Protein AF-0000000083104008 (afdb_homodimer)

pLDDT: mean 95.37, std 4.88, range [70.0, 98.69]

Radius of gyration: 17.08 Å; Cα contacts (8 Å, |Δi|>4): 547; chains: 2; bounding box: 40×45×33 Å

Organism: NCBI:txid1720316

InterPro domains:
  IPR004360 Glyoxalase/fosfomycin resistance/dioxygenase domain [PF00903] (9-112)
  IPR029068 Glyoxalase/Bleomycin resistance protein/Dihydroxybiphenyl dioxygenase [G3DSA:3.10.180.10] (7-115)
  IPR029068 Glyoxalase/Bleomycin resistance protein/Dihydroxybiphenyl dioxygenase [SSF54593] (7-112)

Sequence (232 aa):
MYNEFILFLGTDNLKETDDFYRNVLELELYKDQKTCMIYKINQGSSIGFCTHINKTIDKKSSILTLIVNDVDKMYESIKNKGINIEDKPKKNEKFNIYHFFLKDNNGYTIEVQKFLMYNEFILFLGTDNLKETDDFYRNVLELELYKDQKTCMIYKINQGSSIGFCTHINKTIDKKSSILTLIVNDVDKMYESIKNKGINIEDKPKKNEKFNIYHFFLKDNNGYTIEVQKFL

Foldseek 3Di:
DDQAEEAEAEDQDVVLQCCCCCPLVNWDFDDDPPQKTWTDLDRHYIYMYGHPDDHDDDDCPPEAEDEDPDQQVSVVSNVVVPFDFDDDWDADPVQQKTWGWGAGPSGHIYIYIYHD/DDQAEEAEAEDQDVVLQCCCCCPLVNWDFDDDPPQKTWTDLDRHYIYMYGHPDDHDDDQCPPEAEDEDPDQQVSVVSNVVVPFDFDDDWDADPVQQKTWGWGAGPSGHIYIYIYHD

Structure (mmCIF, N/CA/C/O backbone):
data_AF-0000000083104008-model_v1
#
loop_
_entity.id
_entity.type
_entity.pdbx_description
1 polymer 'VOC family protein'
#
loop_
_atom_site.group_PDB
_atom_site.id
_atom_site.type_symbol
_atom_site.label_atom_id
_atom_site.label_alt_id
_atom_site.label_comp_id
_atom_site.label_asym_id
_atom_site.label_entity_id
_atom_site.label_seq_id
_atom_site.pdbx_PDB_ins_code
_atom_site.Cartn_x
_atom_site.Cartn_y
_atom_site.Cartn_z
_atom_site.occupancy
_atom_site.B_iso_or_equiv
_atom_site.auth_seq_id
_atom_site.auth_comp_id
_atom_site.auth_asym_id
_atom_site.auth_atom_id
_atom_site.pdbx_PDB_model_num
ATOM 1 N N . MET A 1 1 ? 4.137 -4.488 -16.703 1 78.75 1 MET A N 1
ATOM 2 C CA . MET A 1 1 ? 3.699 -3.473 -15.75 1 78.75 1 MET A CA 1
ATOM 3 C C . MET A 1 1 ? 2.377 -3.869 -15.102 1 78.75 1 MET A C 1
ATOM 5 O O . MET A 1 1 ? 1.562 -4.559 -15.719 1 78.75 1 MET A O 1
ATOM 9 N N . TYR A 1 2 ? 2.174 -3.734 -13.742 1 95.19 2 TYR A N 1
ATOM 10 C CA . TYR A 1 2 ? 0.977 -4.117 -13 1 95.19 2 TYR A CA 1
ATOM 11 C C . TYR A 1 2 ? -0.138 -3.098 -13.203 1 95.19 2 TYR A C 1
ATOM 13 O O . TYR A 1 2 ? 0.104 -1.889 -13.172 1 95.19 2 TYR A O 1
ATOM 21 N N . ASN A 1 3 ? -1.324 -3.574 -13.461 1 96 3 ASN A N 1
ATOM 22 C CA . ASN A 1 3 ? -2.475 -2.736 -13.781 1 96 3 ASN A CA 1
ATOM 23 C C . ASN A 1 3 ? -2.898 -1.882 -12.594 1 96 3 ASN A C 1
ATOM 25 O O . ASN A 1 3 ? -3.238 -0.709 -12.758 1 96 3 ASN A O 1
ATOM 29 N N . GLU A 1 4 ? -2.91 -2.471 -11.5 1 97.19 4 GLU A N 1
ATOM 30 C CA . GLU A 1 4 ? -3.322 -1.8 -10.273 1 97.19 4 GLU A CA 1
ATOM 31 C C . GLU A 1 4 ?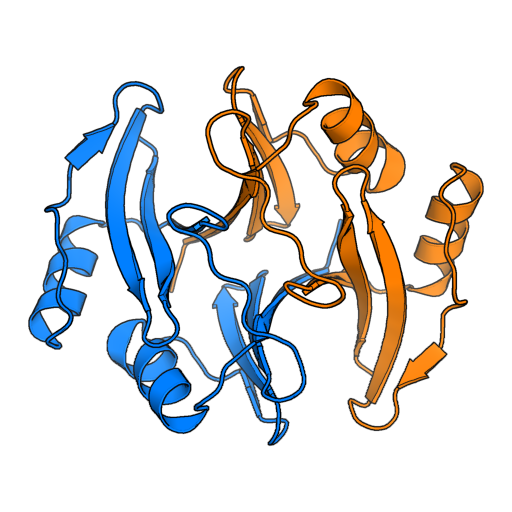 -2.615 -2.391 -9.055 1 97.19 4 GLU A C 1
ATOM 33 O O . GLU A 1 4 ? -2.225 -3.559 -9.062 1 97.19 4 GLU A O 1
ATOM 38 N N . PHE A 1 5 ? -2.395 -1.579 -8.102 1 98.5 5 PHE A N 1
ATOM 39 C CA . PHE A 1 5 ? -1.921 -1.988 -6.785 1 98.5 5 PHE A CA 1
ATOM 40 C C . PHE A 1 5 ? -3 -1.77 -5.73 1 98.5 5 PHE A C 1
ATOM 42 O O . PHE A 1 5 ? -3.535 -0.667 -5.602 1 98.5 5 PHE A O 1
ATOM 49 N N . ILE A 1 6 ? -3.352 -2.797 -5.039 1 98.38 6 ILE A N 1
ATOM 50 C CA . ILE A 1 6 ? -4.309 -2.674 -3.943 1 98.38 6 ILE A CA 1
ATOM 51 C C . ILE A 1 6 ? -3.666 -3.148 -2.643 1 98.38 6 ILE A C 1
ATOM 53 O O . ILE A 1 6 ? -3.178 -4.277 -2.559 1 98.38 6 ILE A O 1
ATOM 57 N N . LEU A 1 7 ? -3.645 -2.381 -1.69 1 98.31 7 LEU A N 1
ATOM 58 C CA . LEU A 1 7 ? -3.227 -2.779 -0.35 1 98.31 7 LEU A CA 1
ATOM 59 C C . LEU A 1 7 ? -4.43 -3.17 0.5 1 98.31 7 LEU A C 1
ATOM 61 O O . LEU A 1 7 ? -5.328 -2.354 0.725 1 98.31 7 LEU A O 1
ATOM 65 N N . PHE A 1 8 ? -4.418 -4.371 0.946 1 97.38 8 PHE A N 1
ATOM 66 C CA . PHE A 1 8 ? -5.484 -4.797 1.846 1 97.38 8 PHE A CA 1
ATOM 67 C C . PHE A 1 8 ? -5 -4.816 3.289 1 97.38 8 PHE A C 1
ATOM 69 O O . PHE A 1 8 ? -3.939 -5.371 3.588 1 97.38 8 PHE A O 1
ATOM 76 N N . LEU A 1 9 ? -5.789 -4.266 4.125 1 97.12 9 LEU A N 1
ATOM 77 C CA . LEU A 1 9 ? -5.508 -4.172 5.551 1 97.12 9 LEU A CA 1
ATOM 78 C C . LEU A 1 9 ? -6.684 -4.691 6.375 1 97.12 9 LEU A C 1
ATOM 80 O O . LEU A 1 9 ? -7.809 -4.766 5.879 1 97.12 9 LEU A O 1
ATOM 84 N N . GLY A 1 10 ? -6.355 -5.031 7.594 1 96.5 10 GLY A N 1
ATOM 85 C CA . GLY A 1 10 ? -7.414 -5.43 8.508 1 96.5 10 GLY A CA 1
ATOM 86 C C . GLY A 1 10 ? -8.086 -4.25 9.188 1 96.5 10 GLY A C 1
ATOM 87 O O . GLY A 1 10 ? -7.453 -3.227 9.445 1 96.5 10 GLY A O 1
ATOM 88 N N . THR A 1 11 ? -9.336 -4.41 9.523 1 97 11 THR A N 1
ATOM 89 C CA . THR A 1 11 ? -10.078 -3.438 10.32 1 97 11 THR A CA 1
ATOM 90 C C . THR A 1 11 ? -11.062 -4.141 11.25 1 97 11 THR A C 1
ATOM 92 O O . THR A 1 11 ? -11.586 -5.203 10.914 1 97 11 THR A O 1
ATOM 95 N N . ASP A 1 12 ? -11.273 -3.541 12.406 1 95.31 12 ASP A N 1
ATOM 96 C CA . ASP A 1 12 ? -12.25 -4.086 13.352 1 95.31 12 ASP A CA 1
ATOM 97 C C . ASP A 1 12 ? -13.586 -3.359 13.242 1 95.31 12 ASP A C 1
ATOM 99 O O . ASP A 1 12 ? -14.57 -3.766 13.867 1 95.31 12 ASP A O 1
ATOM 103 N N . ASN A 1 13 ? -13.609 -2.244 12.484 1 96.81 13 ASN A N 1
ATOM 104 C CA . ASN A 1 13 ? -14.805 -1.411 12.391 1 96.81 13 ASN A CA 1
ATOM 105 C C . ASN A 1 13 ? -14.938 -0.765 11.016 1 96.81 13 ASN A C 1
ATOM 107 O O . ASN A 1 13 ? -14.422 0.333 10.789 1 96.81 13 ASN A O 1
ATOM 111 N N . LEU A 1 14 ? -15.758 -1.36 10.18 1 97.31 14 LEU A N 1
ATOM 112 C CA . LEU A 1 14 ? -15.875 -0.927 8.789 1 97.31 14 LEU A CA 1
ATOM 113 C C . LEU A 1 14 ? -16.547 0.444 8.703 1 97.31 14 LEU A C 1
ATOM 115 O O . LEU A 1 14 ? -16.172 1.269 7.867 1 97.31 14 LEU A O 1
ATOM 119 N N . LYS A 1 15 ? -17.453 0.671 9.555 1 97.19 15 LYS A N 1
ATOM 120 C CA . LYS A 1 15 ? -18.172 1.943 9.516 1 97.19 15 LYS A CA 1
ATOM 121 C C . LYS A 1 15 ? -17.234 3.109 9.828 1 97.19 15 LYS A C 1
ATOM 123 O O . LYS A 1 15 ? -17.234 4.109 9.109 1 97.19 15 LYS A O 1
ATOM 128 N N . GLU A 1 16 ? -16.531 3.02 10.922 1 97.88 16 GLU A N 1
ATOM 129 C CA . GLU A 1 16 ? -15.57 4.062 11.281 1 97.88 16 GLU A CA 1
ATOM 130 C C . GLU A 1 16 ? -14.492 4.211 10.211 1 97.88 16 GLU A C 1
ATOM 132 O O . GLU A 1 16 ? -14.031 5.32 9.938 1 97.88 16 GLU A O 1
ATOM 137 N N . THR A 1 17 ? -14.117 3.074 9.688 1 98.25 17 THR A N 1
ATOM 138 C CA . THR A 1 17 ? -13.117 3.1 8.625 1 98.25 17 THR A CA 1
ATOM 139 C C . THR A 1 17 ? -13.648 3.82 7.395 1 98.25 17 THR A C 1
ATOM 141 O O . THR A 1 17 ? -12.953 4.645 6.797 1 98.25 17 THR A O 1
ATOM 144 N N . ASP A 1 18 ? -14.836 3.539 7.035 1 97.94 18 ASP A N 1
ATOM 145 C CA . ASP A 1 18 ? -15.469 4.227 5.914 1 97.94 18 ASP A CA 1
ATOM 146 C C . ASP A 1 18 ? -15.547 5.73 6.164 1 97.94 18 ASP A C 1
ATOM 148 O O . ASP A 1 18 ? -15.266 6.531 5.266 1 97.94 18 ASP A O 1
ATOM 152 N N . ASP A 1 19 ? -15.922 6.121 7.316 1 97.81 19 ASP A N 1
ATOM 153 C CA . ASP A 1 19 ? -16 7.535 7.664 1 97.81 19 ASP A CA 1
ATOM 154 C C . ASP A 1 19 ? -14.641 8.219 7.492 1 97.81 19 ASP A C 1
ATOM 156 O O . ASP A 1 19 ? -14.562 9.336 6.977 1 97.81 19 ASP A O 1
ATOM 160 N N . PHE A 1 20 ? -13.617 7.574 7.883 1 98.19 20 PHE A N 1
ATOM 161 C CA . PHE A 1 20 ? -12.289 8.156 7.789 1 98.19 20 PHE A CA 1
ATOM 162 C C . PHE A 1 20 ? -11.859 8.289 6.332 1 98.19 20 PHE A C 1
ATOM 164 O O . PHE A 1 20 ? -11.469 9.375 5.895 1 98.19 20 PHE A O 1
ATOM 171 N N . TYR A 1 21 ? -11.898 7.23 5.605 1 98.44 21 TYR A N 1
ATOM 172 C CA . TYR A 1 21 ? -11.305 7.215 4.273 1 98.44 21 TYR A CA 1
ATOM 173 C C . TYR A 1 21 ? -12.195 7.926 3.266 1 98.44 21 TYR A C 1
ATOM 175 O O . TYR A 1 21 ? -11.711 8.547 2.316 1 98.44 21 TYR A O 1
ATOM 183 N N . ARG A 1 22 ? -13.5 7.934 3.422 1 97.44 22 ARG A N 1
ATOM 184 C CA . ARG A 1 22 ? -14.406 8.625 2.506 1 97.44 22 ARG A CA 1
ATOM 185 C C . ARG A 1 22 ? -14.547 10.094 2.877 1 97.44 22 ARG A C 1
ATOM 187 O O . ARG A 1 22 ? -14.492 10.969 2.008 1 97.44 22 ARG A O 1
ATOM 194 N N . ASN A 1 23 ? -14.641 10.359 4.137 1 96.5 23 ASN A N 1
ATOM 195 C CA . ASN A 1 23 ? -14.992 11.719 4.539 1 96.5 23 ASN A CA 1
ATOM 196 C C . ASN A 1 23 ? -13.758 12.531 4.918 1 96.5 23 ASN A C 1
ATOM 198 O O . ASN A 1 23 ? -13.695 13.734 4.66 1 96.5 23 ASN A O 1
ATOM 202 N N . VAL A 1 24 ? -12.82 11.922 5.602 1 97.31 24 VAL A N 1
ATOM 203 C CA . VAL A 1 24 ? -11.625 12.641 6.023 1 97.31 24 VAL A CA 1
ATOM 204 C C . VAL A 1 24 ? -10.641 12.727 4.859 1 97.31 24 VAL A C 1
ATOM 206 O O . VAL A 1 24 ? -10.227 13.828 4.477 1 97.31 24 VAL A O 1
ATOM 209 N N . LEU A 1 25 ? -10.344 11.555 4.25 1 97.81 25 LEU A N 1
ATOM 210 C CA . LEU A 1 25 ? -9.383 11.555 3.15 1 97.81 25 LEU A CA 1
ATOM 211 C C . LEU A 1 25 ? -10.086 11.766 1.813 1 97.81 25 LEU A C 1
ATOM 213 O O . LEU A 1 25 ? -9.43 11.953 0.787 1 97.81 25 LEU A O 1
ATOM 217 N N . GLU A 1 26 ? -11.383 11.609 1.797 1 97.5 26 GLU A N 1
ATOM 218 C CA . GLU A 1 26 ? -12.227 11.906 0.646 1 97.5 26 GLU A CA 1
ATOM 219 C C . GLU A 1 26 ? -11.93 10.961 -0.515 1 97.5 26 GLU A C 1
ATOM 221 O O . GLU A 1 26 ? -11.867 11.391 -1.669 1 97.5 26 GLU A O 1
ATOM 226 N N . LEU A 1 27 ? -11.734 9.758 -0.181 1 98 27 LEU A N 1
ATOM 227 C CA . LEU A 1 27 ? -11.562 8.742 -1.214 1 98 27 LEU A CA 1
ATOM 228 C C . LEU A 1 27 ? -12.914 8.227 -1.697 1 98 27 LEU A C 1
ATOM 230 O O . LEU A 1 27 ? -13.883 8.219 -0.94 1 98 27 LEU A O 1
ATOM 234 N N . GLU A 1 28 ? -12.883 7.797 -2.912 1 97 28 GLU A N 1
ATOM 235 C CA . GLU A 1 28 ? -14.07 7.172 -3.484 1 97 28 GLU A CA 1
ATOM 236 C C . GLU A 1 28 ? -14.156 5.695 -3.105 1 97 28 GLU A C 1
ATOM 238 O O . GLU A 1 28 ? -13.18 4.957 -3.242 1 97 28 GLU A O 1
ATOM 243 N N . LEU A 1 29 ? -15.32 5.309 -2.648 1 96.62 29 LEU A N 1
ATOM 244 C CA . LEU A 1 29 ? -15.57 3.883 -2.461 1 96.62 29 LEU A CA 1
ATOM 245 C C . LEU A 1 29 ? -15.75 3.184 -3.805 1 96.62 29 LEU A C 1
ATOM 247 O O . LEU A 1 29 ? -16.719 3.459 -4.523 1 96.62 29 LEU A O 1
ATOM 251 N N . TYR A 1 30 ? -14.898 2.309 -4.086 1 94.88 30 TYR A N 1
ATOM 252 C CA . TYR A 1 30 ? -14.852 1.622 -5.375 1 94.88 30 TYR A CA 1
ATOM 253 C C . TYR A 1 30 ? -15.656 0.324 -5.328 1 94.88 30 TYR A C 1
ATOM 255 O O . TYR A 1 30 ? -16.391 0.005 -6.266 1 94.88 30 TYR A O 1
ATOM 263 N N . LYS A 1 31 ? -15.477 -0.444 -4.316 1 94.19 31 LYS A N 1
ATOM 264 C CA . LYS A 1 31 ? -16.125 -1.738 -4.152 1 94.19 31 LYS A CA 1
ATOM 265 C C . LYS A 1 31 ? -16.5 -1.989 -2.693 1 94.19 31 LYS A C 1
ATOM 267 O O . LYS A 1 31 ? -15.68 -1.75 -1.796 1 94.19 31 LYS A O 1
ATOM 272 N N . ASP A 1 32 ? -17.703 -2.393 -2.516 1 94.06 32 ASP A N 1
ATOM 273 C CA . ASP A 1 32 ? -18.188 -2.848 -1.22 1 94.06 32 ASP A CA 1
ATOM 274 C C . ASP A 1 32 ? -18.562 -4.332 -1.26 1 94.06 32 ASP A C 1
ATOM 276 O O . ASP A 1 32 ? -19.578 -4.711 -1.827 1 94.06 32 ASP A O 1
ATOM 280 N N . GLN A 1 33 ? -17.688 -5.105 -0.628 1 90.31 33 GLN A N 1
ATOM 281 C CA . GLN A 1 33 ? -17.891 -6.551 -0.614 1 90.31 33 GLN A CA 1
ATOM 282 C C . GLN A 1 33 ? -18.375 -7.023 0.756 1 90.31 33 GLN A C 1
ATOM 284 O O . GLN A 1 33 ? -18.016 -8.117 1.202 1 90.31 33 GLN A O 1
ATOM 289 N N . LYS A 1 34 ? -19 -6.148 1.5 1 89.62 34 LYS A N 1
ATOM 290 C CA . LYS A 1 34 ? -19.609 -6.375 2.807 1 89.62 34 LYS A CA 1
ATOM 291 C C . LYS A 1 34 ? -18.547 -6.566 3.885 1 89.62 34 LYS A C 1
ATOM 293 O O . LYS A 1 34 ? -18.5 -5.812 4.859 1 89.62 34 LYS A O 1
ATOM 298 N N . THR A 1 35 ? -17.656 -7.551 3.688 1 94.25 35 THR A N 1
ATOM 299 C CA . THR A 1 35 ? -16.625 -7.805 4.68 1 94.25 35 THR A CA 1
ATOM 300 C C . THR A 1 35 ? -15.328 -7.098 4.301 1 94.25 35 THR A C 1
ATOM 302 O O . THR A 1 35 ? -14.344 -7.141 5.047 1 94.25 35 THR A O 1
ATOM 305 N N . CYS A 1 36 ? -15.367 -6.461 3.137 1 96.12 36 CYS A N 1
ATOM 306 C CA . CYS A 1 36 ? -14.219 -5.73 2.617 1 96.12 36 CYS A CA 1
ATOM 307 C C . CYS A 1 36 ? -14.656 -4.512 1.818 1 96.12 36 CYS A C 1
ATOM 309 O O . CYS A 1 36 ? -15.531 -4.613 0.952 1 96.12 36 CYS A O 1
ATOM 311 N N . MET A 1 37 ? -14.094 -3.408 2.113 1 97.38 37 MET A N 1
ATOM 312 C CA . MET A 1 37 ? -14.359 -2.18 1.369 1 97.38 37 MET A CA 1
ATOM 313 C C . MET A 1 37 ? -13.086 -1.66 0.707 1 97.38 37 MET A C 1
ATOM 315 O O . MET A 1 37 ? -12.047 -1.53 1.359 1 97.38 37 MET A O 1
ATOM 319 N N . ILE A 1 38 ? -13.195 -1.388 -0.528 1 97.88 38 ILE A N 1
ATOM 320 C CA . ILE A 1 38 ? -12.047 -0.931 -1.306 1 97.88 38 ILE A CA 1
ATOM 321 C C . ILE A 1 38 ? -12.258 0.521 -1.729 1 97.88 38 ILE A C 1
ATOM 323 O O . ILE A 1 38 ? -13.297 0.867 -2.293 1 97.88 38 ILE A O 1
ATOM 327 N N . TYR A 1 39 ? -11.266 1.334 -1.493 1 98.31 39 TYR A N 1
ATOM 328 C CA . TYR A 1 39 ? -11.305 2.754 -1.827 1 98.31 39 TYR A CA 1
ATOM 329 C C . TYR A 1 39 ? -10.266 3.088 -2.891 1 98.31 39 TYR A C 1
ATOM 331 O O . TYR A 1 39 ? -9.117 2.639 -2.811 1 98.31 39 TYR A O 1
ATOM 339 N N . LYS A 1 40 ? -10.617 3.865 -3.861 1 98 40 LYS A N 1
ATOM 340 C CA . LYS A 1 40 ? -9.703 4.309 -4.906 1 98 40 LYS A CA 1
ATOM 341 C C . LYS A 1 40 ? -8.836 5.469 -4.422 1 98 40 LYS A C 1
ATOM 343 O O . LYS A 1 40 ? -9.344 6.457 -3.9 1 98 40 LYS A O 1
ATOM 348 N N . ILE A 1 41 ? -7.562 5.309 -4.551 1 98.25 41 ILE A N 1
ATOM 349 C CA . ILE A 1 41 ? -6.641 6.387 -4.203 1 98.25 41 ILE A CA 1
ATOM 350 C C . ILE A 1 41 ? -6.371 7.246 -5.438 1 98.25 41 ILE A C 1
ATOM 352 O O . ILE A 1 41 ? -6.453 8.477 -5.375 1 98.25 41 ILE A O 1
ATOM 356 N N . ASN A 1 42 ? -6.047 6.551 -6.52 1 97.31 42 ASN A N 1
ATOM 357 C CA . ASN A 1 42 ? -5.84 7.125 -7.848 1 97.31 42 ASN A CA 1
ATOM 358 C C . ASN A 1 42 ? -6.023 6.082 -8.945 1 97.31 42 ASN A C 1
ATOM 360 O O . ASN A 1 42 ? -6.57 5.004 -8.695 1 97.31 42 ASN A O 1
ATOM 364 N N . GLN A 1 43 ? -5.672 6.359 -10.164 1 93.62 43 GLN A N 1
ATOM 365 C CA . GLN A 1 43 ? -5.961 5.469 -11.289 1 93.62 43 GLN A CA 1
ATOM 366 C C . GLN A 1 43 ? -5.199 4.152 -11.156 1 93.62 43 GLN A C 1
ATOM 368 O O . GLN A 1 43 ? -5.668 3.111 -11.625 1 93.62 43 GLN A O 1
ATOM 373 N N . GLY A 1 44 ? -4.191 4.109 -10.406 1 95.88 44 GLY A N 1
ATOM 374 C CA . GLY A 1 44 ? -3.355 2.92 -10.375 1 95.88 44 GLY A CA 1
ATOM 375 C C . GLY A 1 44 ? -3.281 2.281 -9 1 95.88 44 GLY A C 1
ATOM 376 O O . GLY A 1 44 ? -2.598 1.271 -8.812 1 95.88 44 GLY A O 1
ATOM 377 N N . SER A 1 45 ? -4.035 2.803 -8.047 1 98 45 SER A N 1
ATOM 378 C CA . SER A 1 45 ? -3.875 2.248 -6.711 1 98 45 SER A CA 1
ATOM 379 C C . SER A 1 45 ? -5.16 2.375 -5.902 1 98 45 SER A C 1
ATOM 381 O O . SER A 1 45 ? -5.93 3.32 -6.09 1 98 45 SER A O 1
ATOM 383 N N . SER A 1 46 ? -5.395 1.422 -5.043 1 98.25 46 SER A N 1
ATOM 384 C CA . SER A 1 46 ? -6.5 1.374 -4.09 1 98.25 46 SER A CA 1
ATOM 385 C C . SER A 1 46 ? -6.047 0.83 -2.742 1 98.25 46 SER A C 1
ATOM 387 O O . SER A 1 46 ? -4.93 0.317 -2.615 1 98.25 46 SER A O 1
ATOM 389 N N . ILE A 1 47 ? -6.926 1.02 -1.836 1 98.38 47 ILE A N 1
ATOM 390 C CA . ILE A 1 47 ? -6.723 0.45 -0.508 1 98.38 47 ILE A CA 1
ATOM 391 C C . ILE A 1 47 ? -8.008 -0.222 -0.034 1 98.38 47 ILE A C 1
ATOM 393 O O . ILE A 1 47 ? -9.102 0.311 -0.231 1 98.38 47 ILE A O 1
ATOM 397 N N . GLY A 1 48 ? -7.879 -1.367 0.479 1 98 48 GLY A N 1
ATOM 398 C CA . GLY A 1 48 ? -9.008 -2.131 0.991 1 98 48 GLY A CA 1
ATOM 399 C C . GLY A 1 48 ? -8.891 -2.445 2.471 1 98 48 GLY A C 1
ATOM 400 O O . GLY A 1 48 ? -7.789 -2.666 2.979 1 98 48 GLY A O 1
ATOM 401 N N . PHE A 1 49 ? -9.984 -2.479 3.096 1 97.94 49 PHE A N 1
ATOM 402 C CA . PHE A 1 49 ? -10.07 -2.846 4.504 1 97.94 49 PHE A CA 1
ATOM 403 C C . PHE A 1 49 ? -11.039 -4 4.711 1 97.94 49 PHE A C 1
ATOM 405 O O . PHE A 1 49 ? -12.195 -3.926 4.289 1 97.94 49 PHE A O 1
ATOM 412 N N . CYS A 1 50 ? -10.547 -5.016 5.344 1 97.19 50 CYS A N 1
ATOM 413 C CA . CYS A 1 50 ? -11.32 -6.246 5.477 1 97.19 50 CYS A CA 1
ATOM 414 C C . CYS A 1 50 ? -11.461 -6.648 6.938 1 97.19 50 CYS A C 1
ATOM 416 O O . CYS A 1 50 ? -10.508 -6.516 7.715 1 97.19 50 CYS A O 1
ATOM 418 N N . THR A 1 51 ? -12.539 -7.27 7.281 1 95.94 51 THR A N 1
ATOM 419 C CA . THR A 1 51 ? -12.789 -7.688 8.656 1 95.94 51 THR A CA 1
ATOM 420 C C . THR A 1 51 ? -12.234 -9.086 8.906 1 95.94 51 THR A C 1
ATOM 422 O O . THR A 1 51 ? -12.102 -9.516 10.055 1 95.94 51 THR A O 1
ATOM 425 N N . HIS A 1 52 ? -11.891 -9.781 7.867 1 93.56 52 HIS A N 1
ATOM 426 C CA . HIS A 1 52 ? -11.484 -11.172 8.008 1 93.56 52 HIS A CA 1
ATOM 427 C C . HIS A 1 52 ? -9.961 -11.305 7.988 1 93.56 52 HIS A C 1
ATOM 429 O O . HIS A 1 52 ? -9.438 -12.422 7.914 1 93.56 52 HIS A O 1
ATOM 435 N N . ILE A 1 53 ? -9.234 -10.273 7.961 1 91.56 53 ILE A N 1
ATOM 436 C CA . ILE A 1 53 ? -7.789 -10.359 8.125 1 91.56 53 ILE A CA 1
ATOM 437 C C . ILE A 1 53 ? -7.363 -9.547 9.352 1 91.56 53 ILE A C 1
ATOM 439 O O . ILE A 1 53 ? -8.07 -8.625 9.773 1 91.56 53 ILE A O 1
ATOM 443 N N . ASN A 1 54 ? -6.195 -9.836 9.898 1 91.06 54 ASN A N 1
ATOM 444 C CA . ASN A 1 54 ? -5.742 -9.242 11.156 1 91.06 54 ASN A CA 1
ATOM 445 C C . ASN A 1 54 ? -5.246 -7.812 10.953 1 91.06 54 ASN A C 1
ATOM 447 O O . ASN A 1 54 ? -4.656 -7.492 9.922 1 91.06 54 ASN A O 1
ATOM 451 N N . LYS A 1 55 ? -5.559 -7.066 11.969 1 90.94 55 LYS A N 1
ATOM 452 C CA . LYS A 1 55 ? -4.953 -5.742 12.031 1 90.94 55 LYS A CA 1
ATOM 453 C C . LYS A 1 55 ? -3.516 -5.816 12.539 1 90.94 55 LYS A C 1
ATOM 455 O O . LYS A 1 55 ? -3.273 -6.254 13.664 1 90.94 55 LYS A O 1
ATOM 460 N N . THR A 1 56 ? -2.592 -5.508 11.719 1 87.88 56 THR A N 1
ATOM 461 C CA . THR A 1 56 ? -1.175 -5.539 12.062 1 87.88 56 THR A CA 1
ATOM 462 C C . THR A 1 56 ? -0.596 -4.129 12.094 1 87.88 56 THR A C 1
ATOM 464 O O . THR A 1 56 ? -0.323 -3.545 11.039 1 87.88 56 THR A O 1
ATOM 467 N N . ILE A 1 57 ? -0.342 -3.645 13.273 1 85.25 57 ILE A N 1
ATOM 468 C CA . ILE A 1 57 ? 0.087 -2.26 13.43 1 85.25 57 ILE A CA 1
ATOM 469 C C . ILE A 1 57 ? 1.335 -2.199 14.305 1 85.25 57 ILE A C 1
ATOM 471 O O . ILE A 1 57 ? 1.452 -2.947 15.281 1 85.25 57 ILE A O 1
ATOM 475 N N . ASP A 1 58 ? 2.164 -1.448 13.844 1 81.88 58 ASP A N 1
ATOM 476 C CA . ASP A 1 58 ? 3.328 -1.058 14.625 1 81.88 58 ASP A CA 1
ATOM 477 C C . ASP A 1 58 ? 3.545 0.453 14.578 1 81.88 58 ASP A C 1
ATOM 479 O O . ASP A 1 58 ? 2.881 1.155 13.812 1 81.88 58 ASP A O 1
ATOM 483 N N . LYS A 1 59 ? 4.355 0.941 15.43 1 71.06 59 LYS A N 1
ATOM 484 C CA . LYS A 1 59 ? 4.504 2.387 15.57 1 71.06 59 LYS A CA 1
ATOM 485 C C . LYS A 1 59 ? 4.824 3.041 14.227 1 71.06 59 LYS A C 1
ATOM 487 O O . LYS A 1 59 ? 4.258 4.082 13.891 1 71.06 59 LYS A O 1
ATOM 492 N N . LYS A 1 60 ? 5.734 2.617 13.57 1 70.12 60 LYS A N 1
ATOM 493 C CA . LYS A 1 60 ? 6.066 3.318 12.336 1 70.12 60 LYS A CA 1
ATOM 494 C C . LYS A 1 60 ? 6.211 2.342 11.172 1 70.12 60 LYS A C 1
ATOM 496 O O . LYS A 1 60 ? 7.102 2.492 10.328 1 70.12 60 LYS A O 1
ATOM 501 N N . SER A 1 61 ? 5.449 1.38 11.078 1 78.31 61 SER A N 1
ATOM 502 C CA . SER A 1 61 ? 5.453 0.438 9.961 1 78.31 61 SER A CA 1
ATOM 503 C C . SER A 1 61 ? 4.141 -0.334 9.891 1 78.31 61 SER A C 1
ATOM 505 O O . SER A 1 61 ? 3.619 -0.784 10.914 1 78.31 61 SER A O 1
ATOM 507 N N . SER A 1 62 ? 3.695 -0.306 8.766 1 92.44 62 SER A N 1
ATOM 508 C CA . SER A 1 62 ? 3.906 0.265 7.441 1 92.44 62 SER A CA 1
ATOM 509 C C . SER A 1 62 ? 3.443 1.717 7.383 1 92.44 62 SER A C 1
ATOM 511 O O . SER A 1 62 ? 2.582 2.131 8.164 1 92.44 62 SER A O 1
ATOM 513 N N . ILE A 1 63 ? 4.035 2.461 6.477 1 96.75 63 ILE A N 1
ATOM 514 C CA . ILE A 1 63 ? 3.633 3.852 6.293 1 96.75 63 ILE A CA 1
ATOM 515 C C . ILE A 1 63 ? 2.887 4.004 4.969 1 96.75 63 ILE A C 1
ATO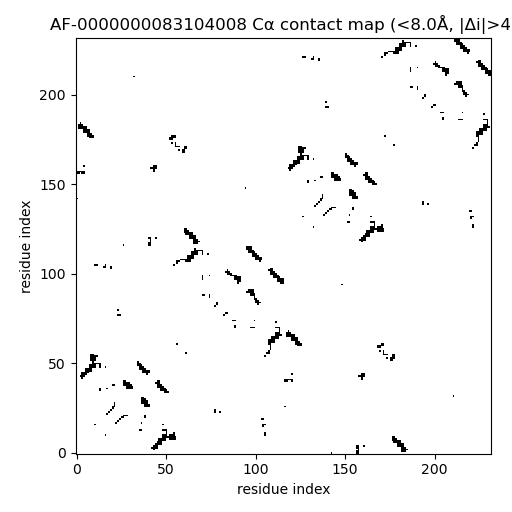M 517 O O . ILE A 1 63 ? 3.449 3.756 3.898 1 96.75 63 ILE A O 1
ATOM 521 N N . LEU A 1 64 ? 1.606 4.391 5.051 1 97.88 64 LEU A N 1
ATOM 522 C CA . LEU A 1 64 ? 0.776 4.699 3.893 1 97.88 64 LEU A CA 1
ATOM 523 C C . LEU A 1 64 ? 0.982 6.145 3.445 1 97.88 64 LEU A C 1
ATOM 525 O O . LEU A 1 64 ? 0.427 7.07 4.043 1 97.88 64 LEU A O 1
ATOM 529 N N . THR A 1 65 ? 1.687 6.34 2.371 1 98.38 65 THR A N 1
ATOM 530 C CA . THR A 1 65 ? 2.08 7.691 1.991 1 98.38 65 THR A CA 1
ATOM 531 C C . THR A 1 65 ? 1.276 8.172 0.787 1 98.38 65 THR A C 1
ATOM 533 O O . THR A 1 65 ? 1.259 7.512 -0.256 1 98.38 65 THR A O 1
ATOM 536 N N . LEU A 1 66 ? 0.65 9.242 0.948 1 98.69 66 LEU A N 1
ATOM 537 C CA . LEU A 1 66 ? -0.109 9.914 -0.103 1 98.69 66 LEU A CA 1
ATOM 538 C C . LEU A 1 66 ? 0.626 11.156 -0.599 1 98.69 66 LEU A C 1
ATOM 540 O O . LEU A 1 66 ? 0.883 12.078 0.174 1 98.69 66 LEU A O 1
ATOM 544 N N . ILE A 1 67 ? 0.939 11.156 -1.821 1 98.31 67 ILE A N 1
ATOM 545 C CA . ILE A 1 67 ? 1.613 12.305 -2.416 1 98.31 67 ILE A CA 1
ATOM 546 C C . ILE A 1 67 ? 0.577 13.305 -2.922 1 98.31 67 ILE A C 1
ATOM 548 O O . ILE A 1 67 ? -0.32 12.945 -3.689 1 98.31 67 ILE A O 1
ATOM 552 N N . VAL A 1 68 ? 0.792 14.539 -2.525 1 98.25 68 VAL A N 1
ATOM 553 C CA . VAL A 1 68 ? -0.154 15.586 -2.904 1 98.25 68 VAL A CA 1
ATOM 554 C C . VAL A 1 68 ? 0.602 1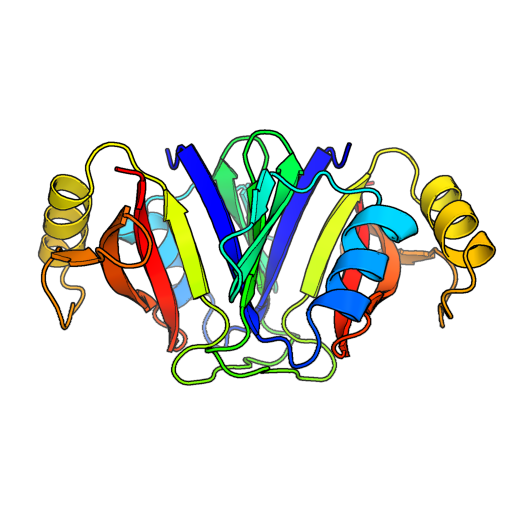6.797 -3.436 1 98.25 68 VAL A C 1
ATOM 556 O O . VAL A 1 68 ? 1.812 16.922 -3.232 1 98.25 68 VAL A O 1
ATOM 559 N N . ASN A 1 69 ? -0.117 17.672 -4.125 1 97.12 69 ASN A N 1
ATOM 560 C CA . ASN A 1 69 ? 0.477 18.906 -4.617 1 97.12 69 ASN A CA 1
ATOM 561 C C . ASN A 1 69 ? 0.634 19.938 -3.502 1 97.12 69 ASN A C 1
ATOM 563 O O . ASN A 1 69 ? 1.586 20.719 -3.504 1 97.12 69 ASN A O 1
ATOM 567 N N . ASP A 1 70 ? -0.317 19.969 -2.559 1 98 70 ASP A N 1
ATOM 568 C CA . ASP A 1 70 ? -0.35 20.984 -1.514 1 98 70 ASP A CA 1
ATOM 569 C C . ASP A 1 70 ? -0.531 20.344 -0.136 1 98 70 ASP A C 1
ATOM 571 O O . ASP A 1 70 ? -1.659 20.156 0.32 1 98 70 ASP A O 1
ATOM 575 N N . VAL A 1 71 ? 0.552 20.156 0.538 1 98.5 71 VAL A N 1
ATOM 576 C CA . VAL A 1 71 ? 0.581 19.484 1.83 1 98.5 71 VAL A CA 1
ATOM 577 C C . VAL A 1 71 ? -0.149 20.328 2.873 1 98.5 71 VAL A C 1
ATOM 579 O O . VAL A 1 71 ? -0.927 19.797 3.672 1 98.5 71 VAL A O 1
ATOM 582 N N . ASP A 1 72 ? 0.062 21.641 2.855 1 98.5 72 ASP A N 1
ATOM 583 C CA . ASP A 1 72 ? -0.545 22.516 3.844 1 98.5 72 ASP A CA 1
ATOM 584 C C . ASP A 1 72 ? -2.066 22.531 3.711 1 98.5 72 ASP A C 1
ATOM 586 O O . ASP A 1 72 ? -2.783 22.531 4.715 1 98.5 72 ASP A O 1
ATOM 590 N N . LYS A 1 73 ? -2.516 22.547 2.523 1 97.94 73 LYS A N 1
ATOM 591 C CA . LYS A 1 73 ? -3.959 22.516 2.299 1 97.94 73 LYS A CA 1
ATOM 592 C C . LYS A 1 73 ? -4.57 21.234 2.854 1 97.94 73 LYS A C 1
ATOM 594 O O . LYS A 1 73 ? -5.641 21.266 3.465 1 97.94 73 LYS A O 1
ATOM 599 N N . MET A 1 74 ? -3.914 20.156 2.631 1 97.69 74 MET A N 1
ATOM 600 C CA . MET A 1 74 ? -4.406 18.875 3.146 1 97.69 74 MET A CA 1
ATOM 601 C C . MET A 1 74 ? -4.395 18.859 4.672 1 97.69 74 MET A C 1
ATOM 603 O O . MET A 1 74 ? -5.324 18.359 5.301 1 97.69 74 MET A O 1
ATOM 607 N N . TYR A 1 75 ? -3.344 19.359 5.195 1 98.12 75 TYR A N 1
ATOM 608 C CA . TYR A 1 75 ? -3.229 19.453 6.648 1 98.12 75 TYR A CA 1
ATOM 609 C C . TYR A 1 75 ? -4.41 20.219 7.242 1 98.12 75 TYR A C 1
ATOM 611 O O . TYR A 1 75 ? -5.055 19.734 8.18 1 98.12 75 TYR A O 1
ATOM 619 N N . GLU A 1 76 ? -4.691 21.359 6.691 1 97.81 76 GLU A N 1
ATOM 620 C CA . GLU A 1 76 ? -5.785 22.188 7.188 1 97.81 76 GLU A CA 1
ATOM 621 C C . GLU A 1 76 ? -7.129 21.484 7.016 1 97.81 76 GLU A C 1
ATOM 623 O O . GLU A 1 76 ? -7.98 21.531 7.906 1 97.81 76 GLU A O 1
ATOM 628 N N . SER A 1 77 ? -7.305 20.891 5.883 1 97.19 77 SER A N 1
ATOM 629 C CA . SER A 1 77 ? -8.547 20.172 5.598 1 97.19 77 SER A CA 1
ATOM 630 C C . SER A 1 77 ? -8.805 19.078 6.621 1 97.19 77 SER A C 1
ATOM 632 O O . SER A 1 77 ? -9.906 18.953 7.152 1 97.19 77 SER A O 1
ATOM 634 N N . ILE A 1 78 ? -7.82 18.281 6.902 1 97.56 78 ILE A N 1
ATOM 635 C CA . ILE A 1 78 ? -7.941 17.141 7.816 1 97.56 78 ILE A CA 1
ATOM 636 C C . ILE A 1 78 ? -8.133 17.656 9.242 1 97.56 78 ILE A C 1
ATOM 638 O O . ILE A 1 78 ? -8.984 17.141 9.977 1 97.56 78 ILE A O 1
ATOM 642 N N . LYS A 1 79 ? -7.379 18.641 9.625 1 96.62 79 LYS A N 1
ATOM 643 C CA . LYS A 1 79 ? -7.5 19.219 10.953 1 96.62 79 LYS A CA 1
ATOM 644 C C . LYS A 1 79 ? -8.906 19.766 11.188 1 96.62 79 LYS A C 1
ATOM 646 O O . LYS A 1 79 ? -9.477 19.594 12.266 1 96.62 79 LYS A O 1
ATOM 651 N N . ASN A 1 80 ? -9.43 20.406 10.242 1 96.88 80 ASN A N 1
ATOM 652 C CA . ASN A 1 80 ? -10.75 21.016 10.344 1 96.88 80 ASN A CA 1
ATOM 653 C C . ASN A 1 80 ? -11.844 19.969 10.5 1 96.88 80 ASN A C 1
ATOM 655 O O . ASN A 1 80 ? -12.953 20.281 10.938 1 96.88 80 ASN A O 1
ATOM 659 N N . LYS A 1 81 ? -11.516 18.812 10.125 1 96.75 81 LYS A N 1
ATOM 660 C CA . LYS A 1 81 ? -12.484 17.719 10.242 1 96.75 81 LYS A CA 1
ATOM 661 C C . LYS A 1 81 ? -12.359 17.016 11.586 1 96.75 81 LYS A C 1
ATOM 663 O O . LYS A 1 81 ? -12.984 15.969 11.805 1 96.75 81 LYS A O 1
ATOM 668 N N . GLY A 1 82 ? -11.469 17.484 12.391 1 95.06 82 GLY A N 1
ATOM 669 C CA . GLY A 1 82 ? -11.438 17.047 13.781 1 95.06 82 GLY A CA 1
ATOM 670 C C . GLY A 1 82 ? -10.406 15.969 14.047 1 95.06 82 GLY A C 1
ATOM 671 O O . GLY A 1 82 ? -10.398 15.367 15.125 1 95.06 82 GLY A O 1
ATOM 672 N N . ILE A 1 83 ? -9.609 15.688 13.086 1 95.69 83 ILE A N 1
ATOM 673 C CA . ILE A 1 83 ? -8.57 14.688 13.273 1 95.69 83 ILE A CA 1
ATOM 674 C C . ILE A 1 83 ? -7.395 15.297 14.031 1 95.69 83 ILE A C 1
ATOM 676 O O . ILE A 1 83 ? -6.938 16.391 13.703 1 95.69 83 ILE A O 1
ATOM 680 N N . ASN A 1 84 ? -6.938 14.562 15.016 1 92.75 84 ASN A N 1
ATOM 681 C CA . ASN A 1 84 ? -5.773 15.016 15.773 1 92.75 84 ASN A CA 1
ATOM 682 C C . ASN A 1 84 ? -4.473 14.711 15.031 1 92.75 84 ASN A C 1
ATOM 684 O O . ASN A 1 84 ? -4.18 13.555 14.727 1 92.75 84 ASN A O 1
ATOM 688 N N . ILE A 1 85 ? -3.746 15.719 14.758 1 95.62 85 ILE A N 1
ATOM 689 C CA . ILE A 1 85 ? -2.441 15.602 14.109 1 95.62 85 ILE A CA 1
ATOM 690 C C . ILE A 1 85 ? -1.354 16.125 15.047 1 95.62 85 ILE A C 1
ATOM 692 O O . ILE A 1 85 ? -1.41 17.266 15.492 1 95.62 85 ILE A O 1
ATOM 696 N N . GLU A 1 86 ? -0.45 15.289 15.305 1 90.62 86 GLU A N 1
ATOM 697 C CA . GLU A 1 86 ? 0.554 15.586 16.328 1 90.62 86 GLU A CA 1
ATOM 698 C C . GLU A 1 86 ? 1.496 16.703 15.859 1 90.62 86 GLU A C 1
ATOM 700 O O . GLU A 1 86 ? 1.773 17.641 16.609 1 90.62 86 GLU A O 1
ATOM 705 N N . ASP A 1 87 ? 1.982 16.562 14.664 1 94.19 87 ASP A N 1
ATOM 706 C CA . ASP A 1 87 ? 2.984 17.5 14.172 1 94.19 87 ASP A CA 1
ATOM 707 C C . ASP A 1 87 ? 2.465 18.266 12.961 1 94.19 87 ASP A C 1
ATOM 709 O O . ASP A 1 87 ? 1.764 17.703 12.117 1 94.19 87 ASP A O 1
ATOM 713 N N . LYS A 1 88 ? 2.873 19.516 12.891 1 97.31 88 LYS A N 1
ATOM 714 C CA . LYS A 1 88 ? 2.619 20.312 11.688 1 97.31 88 LYS A CA 1
ATOM 715 C C . LYS A 1 88 ? 3.488 19.859 10.523 1 97.31 88 LYS A C 1
ATOM 717 O O . LYS A 1 88 ? 4.508 19.188 10.734 1 97.31 88 LYS A O 1
ATOM 722 N N . PRO A 1 89 ? 3.006 20.25 9.297 1 98.5 89 PRO A N 1
ATOM 723 C CA . PRO A 1 89 ? 3.871 19.938 8.156 1 98.5 89 PRO A CA 1
ATOM 724 C C . PRO A 1 89 ? 5.281 20.5 8.32 1 98.5 89 PRO A C 1
ATOM 726 O O . PRO A 1 89 ? 5.453 21.609 8.852 1 98.5 89 PRO A O 1
ATOM 729 N N . LYS A 1 90 ? 6.234 19.719 7.883 1 98.5 90 LYS A N 1
ATOM 730 C CA . LYS A 1 90 ? 7.625 20.156 8.008 1 98.5 90 LYS A CA 1
ATOM 731 C C . LYS A 1 90 ? 8.492 19.547 6.918 1 98.5 90 LYS A C 1
ATOM 733 O O . LYS A 1 90 ? 8.117 18.547 6.305 1 98.5 90 LYS A O 1
ATOM 738 N N . LYS A 1 91 ? 9.609 20.172 6.773 1 97.81 91 LYS A N 1
ATOM 739 C CA . LYS A 1 91 ? 10.594 19.672 5.812 1 97.81 91 LYS A CA 1
ATOM 740 C C . LYS A 1 91 ? 11.438 18.562 6.426 1 97.81 91 LYS A C 1
ATOM 742 O O . LYS A 1 91 ? 11.828 18.641 7.59 1 97.81 91 LYS A O 1
ATOM 747 N N . ASN A 1 92 ? 11.617 17.516 5.727 1 95.75 92 ASN A N 1
ATOM 748 C CA . ASN A 1 92 ? 12.625 16.5 6.016 1 95.75 92 ASN A CA 1
ATOM 749 C C . ASN A 1 92 ? 13.797 16.578 5.043 1 95.75 92 ASN A C 1
ATOM 751 O O . ASN A 1 92 ? 13.672 16.188 3.881 1 95.75 92 ASN A O 1
ATOM 755 N N . GLU A 1 93 ? 14.891 17.062 5.473 1 93.69 93 GLU A N 1
ATOM 756 C CA . GLU A 1 93 ? 16.047 17.328 4.617 1 93.69 93 GLU A CA 1
ATOM 757 C C . GLU A 1 93 ? 16.688 16.031 4.137 1 93.69 93 GLU A C 1
ATOM 759 O O . GLU A 1 93 ? 17.234 15.984 3.037 1 93.69 93 GLU A O 1
ATOM 764 N N . LYS A 1 94 ? 16.641 15.086 4.918 1 90.81 94 LYS A N 1
ATOM 765 C CA . LYS A 1 94 ? 17.281 13.82 4.582 1 90.81 94 LYS A CA 1
ATOM 766 C C . LYS A 1 94 ? 16.688 13.227 3.303 1 90.81 94 LYS A C 1
ATOM 768 O O . LYS A 1 94 ? 17.422 12.695 2.467 1 90.81 94 LYS A O 1
ATOM 773 N N . PHE A 1 95 ? 15.383 13.445 3.189 1 92.38 95 PHE A N 1
ATOM 774 C CA . PHE A 1 95 ? 14.703 12.836 2.051 1 92.38 95 PHE A CA 1
ATOM 775 C C . PHE A 1 95 ? 14.211 13.898 1.079 1 92.38 95 PHE A C 1
ATOM 777 O O . PHE A 1 95 ? 13.641 13.578 0.036 1 92.38 95 PHE A O 1
ATOM 784 N N . ASN A 1 96 ? 14.445 15.125 1.44 1 94.44 96 ASN A N 1
ATOM 785 C CA . ASN A 1 96 ? 14.039 16.281 0.645 1 94.44 96 ASN A CA 1
ATOM 786 C C . ASN A 1 96 ? 12.539 16.25 0.353 1 94.44 96 ASN A C 1
ATOM 788 O O . ASN A 1 96 ? 12.125 16.328 -0.806 1 94.44 96 ASN A O 1
ATOM 792 N N . ILE A 1 97 ? 11.781 16.156 1.419 1 96.38 97 ILE A N 1
ATOM 793 C CA . ILE A 1 97 ? 10.328 16.109 1.318 1 96.38 97 ILE A CA 1
ATOM 794 C C . ILE A 1 97 ? 9.719 17.109 2.305 1 96.38 97 ILE A C 1
ATOM 796 O O . ILE A 1 97 ? 10.391 17.562 3.227 1 96.38 97 ILE A O 1
ATOM 800 N N . TYR A 1 98 ? 8.516 17.5 2.049 1 98.5 98 TYR A N 1
ATOM 801 C CA . TYR A 1 98 ? 7.625 18.234 2.938 1 98.5 98 TYR A CA 1
ATOM 802 C C . TYR A 1 98 ? 6.395 17.406 3.281 1 98.5 98 TYR A C 1
ATOM 804 O O . TYR A 1 98 ? 5.711 16.906 2.391 1 98.5 98 TYR A O 1
ATOM 812 N N . HIS A 1 99 ? 6.23 17.234 4.598 1 98.44 99 HIS A N 1
ATOM 813 C CA . HIS A 1 99 ? 5.273 16.188 4.93 1 98.44 99 HIS A CA 1
ATOM 814 C C . HIS A 1 99 ? 4.734 16.359 6.344 1 98.44 99 HIS A C 1
ATOM 816 O O . HIS A 1 99 ? 5.219 17.203 7.098 1 98.44 99 HIS A O 1
ATOM 822 N N . PHE A 1 100 ? 3.768 15.555 6.688 1 98.12 100 PHE A N 1
ATOM 823 C CA . PHE A 1 100 ? 3.322 15.305 8.055 1 98.12 100 PHE A CA 1
ATOM 824 C C . PHE A 1 100 ? 2.738 13.898 8.18 1 98.12 100 PHE A C 1
ATOM 826 O O . PHE A 1 100 ? 2.4 13.273 7.176 1 98.12 100 PHE A O 1
ATOM 833 N N . PHE A 1 101 ? 2.625 13.438 9.414 1 97.25 101 PHE A N 1
ATOM 834 C CA . PHE A 1 101 ? 2.064 12.125 9.711 1 97.25 101 PHE A CA 1
ATOM 835 C C . PHE A 1 101 ? 0.734 12.258 10.445 1 97.25 101 PHE A C 1
ATOM 837 O O . PHE A 1 101 ? 0.494 13.25 11.133 1 97.25 101 PHE A O 1
ATOM 844 N N . LEU A 1 102 ? -0.067 11.266 10.305 1 96.62 102 LEU A N 1
ATOM 845 C CA . LEU A 1 102 ? -1.26 11.07 11.117 1 96.62 102 LEU A CA 1
ATOM 846 C C .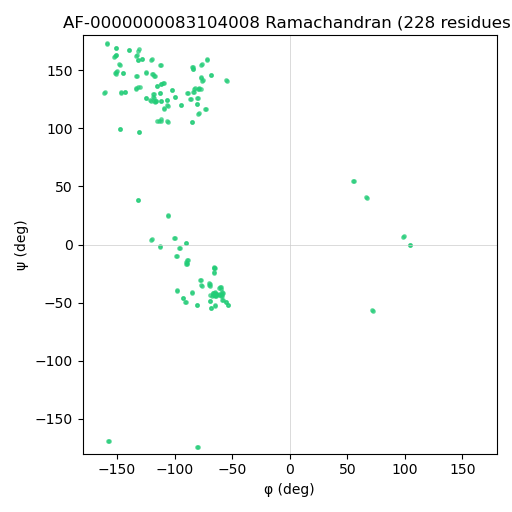 LEU A 1 102 ? -1.595 9.586 11.25 1 96.62 102 LEU A C 1
ATOM 848 O O . LEU A 1 102 ? -0.998 8.75 10.562 1 96.62 102 LEU A O 1
ATOM 852 N N . LYS A 1 103 ? -2.523 9.32 12.148 1 95.94 103 LYS A N 1
ATOM 853 C CA . LYS A 1 103 ? -3.049 7.969 12.297 1 95.94 103 LYS A CA 1
ATOM 854 C C . LYS A 1 103 ? -4.492 7.883 11.812 1 95.94 103 LYS A C 1
ATOM 856 O O . LYS A 1 103 ? -5.285 8.797 12.039 1 95.94 103 LYS A O 1
ATOM 861 N N . ASP A 1 104 ? -4.797 6.793 11.109 1 96 104 ASP A N 1
ATOM 862 C CA . ASP A 1 104 ? -6.207 6.594 10.789 1 96 104 ASP A CA 1
ATOM 863 C C . ASP A 1 104 ? -6.961 6 11.977 1 96 104 ASP A C 1
ATOM 865 O O . ASP A 1 104 ? -6.398 5.859 13.062 1 96 104 ASP A O 1
ATOM 869 N N . ASN A 1 105 ? -8.18 5.668 11.812 1 95.25 105 ASN A N 1
ATOM 870 C CA . ASN A 1 105 ? -9.031 5.164 12.883 1 95.25 105 ASN A CA 1
ATOM 871 C C . ASN A 1 105 ? -8.547 3.803 13.383 1 95.25 105 ASN A C 1
ATOM 873 O O . ASN A 1 105 ? -8.883 3.393 14.492 1 95.25 105 ASN A O 1
ATOM 877 N N . ASN A 1 106 ? -7.832 3.062 12.562 1 95.56 106 ASN A N 1
ATOM 878 C CA . ASN A 1 106 ? -7.352 1.725 12.898 1 95.56 106 ASN A CA 1
ATOM 879 C C . ASN A 1 106 ? -5.988 1.771 13.578 1 95.56 106 ASN A C 1
ATOM 881 O O . ASN A 1 106 ? -5.551 0.781 14.172 1 95.56 106 ASN A O 1
ATOM 885 N N . GLY A 1 107 ? -5.316 2.877 13.461 1 94.69 107 GLY A N 1
ATOM 886 C CA . GLY A 1 107 ? -3.98 2.996 14.023 1 94.69 107 GLY A CA 1
ATOM 887 C C . GLY A 1 107 ? -2.885 2.936 12.977 1 94.69 107 GLY A C 1
ATOM 888 O O . GLY A 1 107 ? -1.701 3.033 13.297 1 94.69 107 GLY A O 1
ATOM 889 N N . TYR A 1 108 ? -3.238 2.791 11.75 1 95.31 108 TYR A N 1
ATOM 890 C CA . TYR A 1 108 ? -2.244 2.793 10.68 1 95.31 108 TYR A CA 1
ATOM 891 C C . TYR A 1 108 ? -1.625 4.176 10.516 1 95.31 108 TYR A C 1
ATOM 893 O O . TYR A 1 108 ? -2.309 5.191 10.672 1 95.31 108 TYR A O 1
ATOM 901 N N . THR A 1 109 ? -0.346 4.184 10.164 1 96.06 109 THR A N 1
ATOM 902 C CA . THR A 1 109 ? 0.356 5.445 9.945 1 96.06 109 THR A CA 1
ATOM 903 C C . THR A 1 109 ? 0.158 5.93 8.508 1 96.06 109 THR A C 1
ATOM 905 O O . THR A 1 109 ? 0.45 5.207 7.555 1 96.06 109 THR A O 1
ATOM 908 N N . ILE A 1 110 ? -0.313 7.113 8.367 1 97.38 110 ILE A N 1
ATOM 909 C CA . ILE A 1 110 ? -0.439 7.777 7.074 1 97.38 110 ILE A CA 1
ATOM 910 C C . ILE A 1 110 ? 0.538 8.945 7 1 97.38 110 ILE A C 1
ATOM 912 O O . ILE A 1 110 ? 0.693 9.695 7.965 1 97.38 110 ILE A O 1
ATOM 916 N N . GLU A 1 111 ? 1.12 9.055 5.922 1 98.12 111 GLU A N 1
ATOM 917 C CA . GLU A 1 111 ? 1.959 10.211 5.625 1 98.12 111 GLU A CA 1
ATOM 918 C C . GLU A 1 111 ? 1.422 10.992 4.43 1 98.12 111 GLU A C 1
ATOM 920 O O . GLU A 1 111 ? 1.102 10.406 3.393 1 98.12 111 GLU A O 1
ATOM 925 N N . VAL A 1 112 ? 1.21 12.219 4.57 1 98.44 112 VAL A N 1
ATOM 926 C CA . VAL A 1 112 ? 0.932 13.133 3.469 1 98.44 112 VAL A CA 1
ATOM 927 C C . VAL A 1 112 ? 2.199 13.898 3.102 1 98.44 112 VAL A C 1
ATOM 929 O O . VAL A 1 112 ? 2.818 14.531 3.959 1 98.44 112 VAL A O 1
ATOM 932 N N . GLN A 1 113 ? 2.479 13.805 1.841 1 98.25 113 GLN A N 1
ATOM 933 C CA . GLN A 1 113 ? 3.824 14.234 1.489 1 98.25 113 GLN A CA 1
ATOM 934 C C . GLN A 1 113 ? 3.857 14.844 0.091 1 98.25 113 GLN A C 1
ATOM 936 O O . GLN A 1 113 ? 3.039 14.5 -0.763 1 98.25 113 GLN A O 1
ATOM 941 N N . LYS A 1 114 ? 4.883 15.758 -0.138 1 97.62 114 LYS A N 1
ATOM 942 C CA . LYS A 1 114 ? 5.344 16.109 -1.476 1 97.62 114 LYS A CA 1
ATOM 943 C C . LYS A 1 114 ? 6.867 16.078 -1.558 1 97.62 114 LYS A C 1
ATOM 945 O O . LYS A 1 114 ? 7.555 16.422 -0.592 1 97.62 114 LYS A O 1
ATOM 950 N N . PHE A 1 115 ? 7.363 15.68 -2.697 1 93 115 PHE A N 1
ATOM 951 C CA . PHE A 1 115 ? 8.797 15.75 -2.955 1 93 115 PHE A CA 1
ATOM 952 C C . PHE A 1 115 ? 9.227 17.188 -3.248 1 93 115 PHE A C 1
ATOM 954 O O . PHE A 1 115 ? 8.492 17.938 -3.896 1 93 115 PHE A O 1
ATOM 961 N N . LEU A 1 116 ? 10.367 17.531 -2.736 1 93.25 116 LEU A N 1
ATOM 962 C CA . LEU A 1 116 ? 10.914 18.875 -2.975 1 93.25 116 LEU A CA 1
ATOM 963 C C . LEU A 1 116 ? 11.984 18.844 -4.055 1 93.25 116 LEU A C 1
ATOM 965 O O . LEU A 1 116 ? 12.656 17.812 -4.242 1 93.25 116 LEU A O 1
ATOM 969 N N . MET B 1 1 ? -7.863 14.367 -5.617 1 78.5 1 MET B N 1
ATOM 970 C CA . MET B 1 1 ? -7.297 13.07 -5.973 1 78.5 1 MET B CA 1
ATOM 971 C C . MET B 1 1 ? -5.801 13.031 -5.676 1 78.5 1 MET B C 1
ATOM 973 O O . MET B 1 1 ? -5.117 14.055 -5.781 1 78.5 1 MET B O 1
ATOM 977 N N . TYR B 1 2 ? -5.219 11.961 -5.059 1 95.12 2 TYR B N 1
ATOM 978 C CA . TYR B 1 2 ? -3.814 11.828 -4.688 1 95.12 2 TYR B CA 1
ATOM 979 C C . TYR B 1 2 ? -2.961 11.469 -5.898 1 95.12 2 TYR B C 1
ATOM 981 O O . TYR B 1 2 ? -3.348 10.625 -6.711 1 95.12 2 TYR B O 1
ATOM 989 N N . ASN B 1 3 ? -1.865 12.141 -6.059 1 95.94 3 ASN B N 1
ATOM 990 C CA . ASN B 1 3 ? -0.992 11.992 -7.219 1 95.94 3 ASN B CA 1
ATOM 991 C C . ASN B 1 3 ? -0.356 10.602 -7.27 1 95.94 3 ASN B C 1
ATOM 993 O O . ASN B 1 3 ? -0.24 10.008 -8.344 1 95.94 3 ASN B O 1
ATOM 997 N N . GLU B 1 4 ? 0.067 10.18 -6.176 1 97.25 4 GLU B N 1
ATOM 998 C CA . GLU B 1 4 ? 0.731 8.883 -6.062 1 97.25 4 GLU B CA 1
ATOM 999 C C . GLU B 1 4 ? 0.504 8.266 -4.688 1 97.25 4 GLU B C 1
ATOM 1001 O O . GLU B 1 4 ? 0.29 8.984 -3.707 1 97.25 4 GLU B O 1
ATOM 1006 N N . PHE B 1 5 ? 0.474 6.988 -4.648 1 98.5 5 PHE B N 1
ATOM 1007 C CA . PHE B 1 5 ? 0.48 6.211 -3.416 1 98.5 5 PHE B CA 1
ATOM 1008 C C . PHE B 1 5 ? 1.786 5.438 -3.27 1 98.5 5 PHE B C 1
ATOM 1010 O O . PHE B 1 5 ? 2.178 4.695 -4.172 1 98.5 5 PHE B O 1
ATOM 1017 N N . ILE B 1 6 ? 2.469 5.645 -2.201 1 98.38 6 ILE B N 1
ATOM 1018 C CA . ILE B 1 6 ? 3.682 4.887 -1.922 1 98.38 6 ILE B CA 1
ATOM 1019 C C . ILE B 1 6 ? 3.531 4.137 -0.599 1 98.38 6 ILE B C 1
ATOM 1021 O O . ILE B 1 6 ? 3.258 4.75 0.438 1 98.38 6 ILE B O 1
ATOM 1025 N N . LEU B 1 7 ? 3.678 2.92 -0.588 1 98.31 7 LEU B N 1
ATOM 1026 C CA . LEU B 1 7 ? 3.736 2.125 0.633 1 98.31 7 LEU B CA 1
ATOM 1027 C C . LEU B 1 7 ? 5.18 1.912 1.074 1 98.31 7 LEU B C 1
ATOM 1029 O O . LEU B 1 7 ? 5.98 1.338 0.333 1 98.31 7 LEU B O 1
ATOM 1033 N N . PHE B 1 8 ? 5.473 2.363 2.24 1 97.38 8 PHE B N 1
ATOM 1034 C CA . PHE B 1 8 ? 6.805 2.119 2.779 1 97.38 8 PHE B CA 1
ATOM 1035 C C . PHE B 1 8 ? 6.777 0.986 3.799 1 97.38 8 PHE B C 1
ATOM 1037 O O . PHE B 1 8 ? 5.945 0.979 4.703 1 97.38 8 PHE B O 1
ATOM 1044 N N . LEU B 1 9 ? 7.695 0.11 3.646 1 97.12 9 LEU B N 1
ATOM 1045 C CA . LEU B 1 9 ? 7.84 -1.054 4.512 1 97.12 9 LEU B CA 1
ATOM 1046 C C . LEU B 1 9 ? 9.266 -1.164 5.039 1 97.12 9 LEU B C 1
ATOM 1048 O O . LEU B 1 9 ? 10.195 -0.586 4.461 1 97.12 9 LEU B O 1
ATOM 1052 N N . GLY B 1 10 ? 9.367 -1.895 6.113 1 96.5 10 GLY B N 1
ATOM 1053 C CA . GLY B 1 10 ? 10.695 -2.17 6.641 1 96.5 10 GLY B CA 1
ATOM 1054 C C . GLY B 1 10 ? 11.375 -3.348 5.965 1 96.5 10 GLY B C 1
ATOM 1055 O O . GLY B 1 10 ? 10.711 -4.293 5.539 1 96.5 10 GLY B O 1
ATOM 1056 N N . THR B 1 11 ? 12.664 -3.326 5.922 1 97 11 THR B N 1
ATOM 1057 C CA . THR B 1 11 ? 13.469 -4.445 5.449 1 97 11 THR B CA 1
ATOM 1058 C C . THR B 1 11 ? 14.773 -4.547 6.238 1 97 11 THR B C 1
ATOM 1060 O O . THR B 1 11 ? 15.312 -3.531 6.688 1 97 11 THR B O 1
ATOM 1063 N N . ASP B 1 12 ? 15.234 -5.766 6.406 1 95.44 12 ASP B N 1
ATOM 1064 C CA . ASP B 1 12 ? 16.516 -5.988 7.09 1 95.44 12 ASP B CA 1
ATOM 1065 C C . ASP B 1 12 ? 17.641 -6.195 6.09 1 95.44 12 ASP B C 1
ATOM 1067 O O . ASP B 1 12 ? 18.812 -6.262 6.473 1 95.44 12 ASP B O 1
ATOM 1071 N N . ASN B 1 13 ? 17.297 -6.348 4.809 1 96.88 13 ASN B N 1
ATOM 1072 C CA . ASN B 1 13 ? 18.281 -6.66 3.779 1 96.88 13 ASN B CA 1
ATOM 1073 C C . ASN B 1 13 ? 17.906 -6.039 2.436 1 96.88 13 ASN B C 1
ATOM 1075 O O . ASN B 1 13 ? 17.203 -6.66 1.635 1 96.88 13 ASN B O 1
ATOM 1079 N N . LEU B 1 14 ? 18.516 -4.91 2.125 1 97.31 14 LEU B N 1
ATOM 1080 C CA . LEU B 1 14 ? 18.141 -4.145 0.937 1 97.31 14 LEU B CA 1
ATOM 1081 C C . LEU B 1 14 ? 18.562 -4.883 -0.332 1 97.31 14 LEU B C 1
ATOM 1083 O O . LEU B 1 14 ? 17.844 -4.852 -1.334 1 97.31 14 LEU B O 1
ATOM 1087 N N . LYS B 1 15 ? 19.641 -5.547 -0.271 1 97.25 15 LYS B N 1
ATOM 1088 C CA . LYS B 1 15 ? 20.141 -6.254 -1.45 1 97.25 15 LYS B CA 1
ATOM 1089 C C . LYS B 1 15 ? 19.188 -7.375 -1.852 1 97.25 15 LYS B C 1
ATOM 1091 O O . LYS B 1 15 ? 18.812 -7.496 -3.021 1 97.25 15 LYS B O 1
ATOM 1096 N N . GLU B 1 16 ? 18.844 -8.219 -0.926 1 97.88 16 GLU B N 1
ATOM 1097 C CA . GLU B 1 16 ? 17.906 -9.305 -1.201 1 97.88 16 GLU B CA 1
ATOM 1098 C C . GLU B 1 16 ? 16.547 -8.75 -1.627 1 97.88 16 GLU B C 1
ATOM 1100 O O . GLU B 1 16 ? 15.867 -9.336 -2.482 1 97.88 16 GLU B O 1
ATOM 1105 N N . THR B 1 17 ? 16.203 -7.672 -0.979 1 98.31 17 THR B N 1
ATOM 1106 C CA . THR B 1 17 ? 14.93 -7.039 -1.33 1 98.31 17 THR B CA 1
ATOM 1107 C C . THR B 1 17 ? 14.969 -6.516 -2.764 1 98.31 17 THR B C 1
ATOM 1109 O O . THR B 1 17 ? 14.016 -6.703 -3.523 1 98.31 17 THR B O 1
ATOM 1112 N N . ASP B 1 18 ? 16.016 -5.902 -3.113 1 97.94 18 ASP B N 1
ATOM 1113 C CA . ASP B 1 18 ? 16.188 -5.43 -4.484 1 97.94 18 ASP B CA 1
ATOM 1114 C C . ASP B 1 18 ? 16.125 -6.586 -5.477 1 97.94 18 ASP B C 1
ATOM 1116 O O . ASP B 1 18 ? 15.477 -6.477 -6.523 1 97.94 18 ASP B O 1
ATOM 1120 N N . ASP B 1 19 ? 16.766 -7.652 -5.195 1 97.81 19 ASP B N 1
ATOM 1121 C CA . ASP B 1 19 ? 16.75 -8.82 -6.07 1 97.81 19 ASP B CA 1
ATOM 1122 C C . ASP B 1 19 ? 15.312 -9.328 -6.273 1 97.81 19 ASP B C 1
ATOM 1124 O O . ASP B 1 19 ? 14.93 -9.672 -7.391 1 97.81 19 ASP B O 1
ATOM 1128 N N . PHE B 1 20 ? 14.562 -9.336 -5.254 1 98.19 20 PHE B N 1
ATOM 1129 C CA . PHE B 1 20 ? 13.195 -9.828 -5.344 1 98.19 20 PHE B CA 1
ATOM 1130 C C . PHE B 1 20 ? 12.336 -8.898 -6.188 1 98.19 20 PHE B C 1
ATOM 1132 O O . PHE B 1 20 ? 11.68 -9.336 -7.137 1 98.19 20 PHE B O 1
ATOM 1139 N N . TYR B 1 21 ? 12.305 -7.652 -5.852 1 98.44 21 TYR B N 1
ATOM 1140 C CA . TYR B 1 21 ? 11.344 -6.734 -6.457 1 98.44 21 TYR B CA 1
ATOM 1141 C C . TYR B 1 21 ? 11.789 -6.324 -7.855 1 98.44 21 TYR B C 1
ATOM 1143 O O . TYR B 1 21 ? 10.961 -6.09 -8.734 1 98.44 21 TYR B O 1
ATOM 1151 N N . ARG B 1 22 ? 13.07 -6.262 -8.148 1 97.44 22 ARG B N 1
ATOM 1152 C CA . ARG B 1 22 ? 13.555 -5.902 -9.477 1 97.44 22 ARG B CA 1
ATOM 1153 C C . ARG B 1 22 ? 13.594 -7.121 -10.398 1 97.44 22 ARG B C 1
ATOM 1155 O O . ARG B 1 22 ? 13.156 -7.051 -11.547 1 97.44 22 ARG B O 1
ATOM 1162 N N . ASN B 1 23 ? 14.023 -8.219 -9.875 1 96.5 23 ASN B N 1
ATOM 1163 C CA . ASN B 1 23 ? 14.281 -9.359 -10.75 1 96.5 23 ASN B CA 1
ATOM 1164 C C . ASN B 1 23 ? 13.117 -10.344 -10.758 1 96.5 23 ASN B C 1
ATOM 1166 O O . ASN B 1 23 ? 12.812 -10.945 -11.789 1 96.5 23 ASN B O 1
ATOM 1170 N N . VAL B 1 24 ? 12.516 -10.578 -9.625 1 97.31 24 VAL B N 1
ATOM 1171 C CA . VAL B 1 24 ? 11.414 -11.531 -9.547 1 97.31 24 VAL B CA 1
ATOM 1172 C C . VAL B 1 24 ? 10.125 -10.867 -10.016 1 97.31 24 VAL B C 1
ATOM 1174 O O . VAL B 1 24 ? 9.469 -11.352 -10.938 1 97.31 24 VAL B O 1
ATOM 1177 N N . LEU B 1 25 ? 9.828 -9.688 -9.414 1 97.81 25 LEU B N 1
ATOM 1178 C CA . LEU B 1 25 ? 8.594 -9 -9.781 1 97.81 25 LEU B CA 1
ATOM 1179 C C . LEU B 1 25 ? 8.82 -8.055 -10.953 1 97.81 25 LEU B C 1
ATOM 1181 O O . LEU B 1 25 ? 7.871 -7.504 -11.508 1 97.81 25 LEU B O 1
ATOM 1185 N N . GLU B 1 26 ? 10.07 -7.75 -11.227 1 97.5 26 GLU B N 1
ATOM 1186 C CA . GLU B 1 26 ? 10.484 -6.973 -12.391 1 97.5 26 GLU B CA 1
ATOM 1187 C C . GLU B 1 26 ? 9.992 -5.531 -12.289 1 97.5 26 GLU B C 1
ATOM 1189 O O . GLU B 1 26 ? 9.531 -4.961 -13.281 1 97.5 26 GLU B O 1
ATOM 1194 N N . LEU B 1 27 ? 10.062 -5.023 -11.141 1 98 27 LEU B N 1
ATOM 1195 C CA . LEU B 1 27 ? 9.742 -3.615 -10.953 1 98 27 LEU B CA 1
ATOM 1196 C C . LEU B 1 27 ? 10.945 -2.734 -11.258 1 98 27 LEU B C 1
ATOM 1198 O O . LEU B 1 27 ? 12.094 -3.166 -11.109 1 98 27 LEU B O 1
ATOM 1202 N N . GLU B 1 28 ? 10.617 -1.551 -11.648 1 97 28 GLU B N 1
ATOM 1203 C CA . GLU B 1 28 ? 11.656 -0.556 -11.883 1 97 28 GLU B CA 1
ATOM 1204 C C . GLU B 1 28 ? 12.062 0.139 -10.578 1 97 28 GLU B C 1
ATOM 1206 O O . GLU B 1 28 ? 11.203 0.594 -9.82 1 97 28 GLU B O 1
ATOM 1211 N N . LEU B 1 29 ? 13.352 0.205 -10.367 1 96.69 29 LEU B N 1
ATOM 1212 C CA . LEU B 1 29 ? 13.836 1.033 -9.273 1 96.69 29 LEU B CA 1
ATOM 1213 C C . LEU B 1 29 ? 13.719 2.516 -9.609 1 96.69 29 LEU B C 1
ATOM 1215 O O . LEU B 1 29 ? 14.375 3 -10.539 1 96.69 29 LEU B O 1
ATOM 1219 N N . TYR B 1 30 ? 12.945 3.188 -8.875 1 94.94 30 TYR B N 1
ATOM 1220 C CA . TYR B 1 30 ? 12.617 4.586 -9.125 1 94.94 30 TYR B CA 1
ATOM 1221 C C . TYR B 1 30 ? 13.57 5.512 -8.367 1 94.94 30 TYR B C 1
ATOM 1223 O O . TYR B 1 30 ? 14.031 6.516 -8.914 1 94.94 30 TYR B O 1
ATOM 1231 N N . LYS B 1 31 ? 13.805 5.234 -7.137 1 94.19 31 LYS B N 1
ATOM 1232 C CA . LYS B 1 31 ? 14.656 6.051 -6.273 1 94.19 31 LYS B CA 1
ATOM 1233 C C . LYS B 1 31 ? 15.469 5.176 -5.324 1 94.19 31 LYS B C 1
ATOM 1235 O O . LYS B 1 31 ? 14.938 4.242 -4.719 1 94.19 31 LYS B O 1
ATOM 1240 N N . ASP B 1 32 ? 16.719 5.469 -5.289 1 94.12 32 ASP B N 1
ATOM 1241 C CA . ASP B 1 32 ? 17.641 4.871 -4.32 1 94.12 32 ASP B CA 1
ATOM 1242 C C . ASP B 1 32 ? 18.172 5.918 -3.348 1 94.12 32 ASP B C 1
ATOM 1244 O O . ASP B 1 32 ? 19.016 6.734 -3.711 1 94.12 32 ASP B O 1
ATOM 1248 N N . GLN B 1 33 ? 17.641 5.836 -2.133 1 90.12 33 GLN B N 1
ATOM 1249 C CA . GLN B 1 33 ? 18.047 6.801 -1.113 1 90.12 33 GLN B CA 1
ATOM 1250 C C . GLN B 1 33 ? 18.969 6.16 -0.083 1 90.12 33 GLN B C 1
ATOM 1252 O O . GLN B 1 33 ? 18.922 6.492 1.102 1 90.12 33 GLN B O 1
ATOM 1257 N N . LYS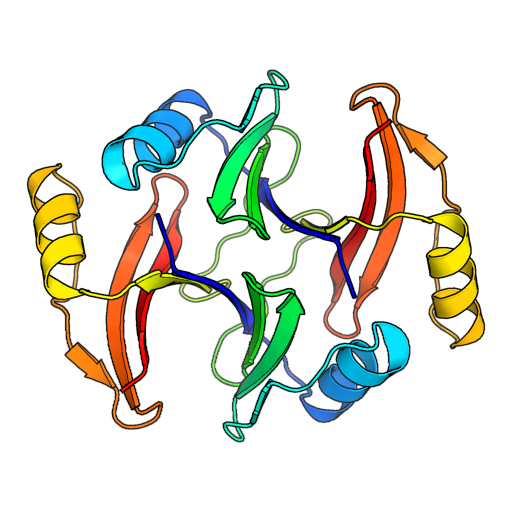 B 1 34 ? 19.656 5.113 -0.473 1 89.56 34 LYS B N 1
ATOM 1258 C CA . LYS B 1 34 ? 20.656 4.375 0.297 1 89.56 34 LYS B CA 1
ATOM 1259 C C . LYS B 1 34 ? 19.984 3.557 1.404 1 89.56 34 LYS B C 1
ATOM 1261 O O . LYS B 1 34 ? 20.125 2.33 1.442 1 89.56 34 LYS B O 1
ATOM 1266 N N . THR B 1 35 ? 19.234 4.23 2.281 1 94.19 35 THR B N 1
ATOM 1267 C CA . THR B 1 35 ? 18.594 3.516 3.375 1 94.19 35 THR B CA 1
ATOM 1268 C C . THR B 1 35 ? 17.156 3.154 3.008 1 94.19 35 THR B C 1
ATOM 1270 O O . THR B 1 35 ? 16.453 2.482 3.775 1 94.19 35 THR B O 1
ATOM 1273 N N . CYS B 1 36 ? 16.75 3.605 1.826 1 96.06 36 CYS B N 1
ATOM 1274 C CA . CYS B 1 36 ? 15.406 3.352 1.314 1 96.06 36 CYS B CA 1
ATOM 1275 C C . CYS B 1 36 ? 15.422 3.209 -0.203 1 96.06 36 CYS B C 1
ATOM 1277 O O . CYS B 1 36 ? 16 4.039 -0.904 1 96.06 36 CYS B O 1
ATOM 1279 N N . MET B 1 37 ? 14.82 2.197 -0.673 1 97.38 37 MET B N 1
ATOM 1280 C CA . MET B 1 37 ? 14.68 1.985 -2.109 1 97.38 37 MET B CA 1
ATOM 1281 C C . MET B 1 37 ? 13.203 1.965 -2.514 1 97.38 37 MET B C 1
ATOM 1283 O O . MET B 1 37 ? 12.406 1.251 -1.909 1 97.38 37 MET B O 1
ATOM 1287 N N . ILE B 1 38 ? 12.898 2.723 -3.488 1 97.88 38 ILE B N 1
ATOM 1288 C CA . ILE B 1 38 ? 11.523 2.844 -3.947 1 97.88 38 ILE B CA 1
ATOM 1289 C C . ILE B 1 38 ? 11.391 2.242 -5.344 1 97.88 38 ILE B C 1
ATOM 1291 O O . ILE B 1 38 ? 12.148 2.582 -6.25 1 97.88 38 ILE B O 1
ATOM 1295 N N . TYR B 1 39 ? 10.414 1.399 -5.512 1 98.31 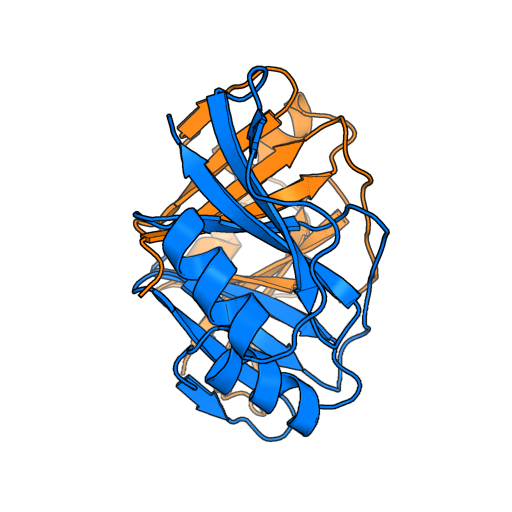39 TYR B N 1
ATOM 1296 C CA . TYR B 1 39 ? 10.148 0.726 -6.781 1 98.31 39 TYR B CA 1
ATOM 1297 C C . TYR B 1 39 ? 8.805 1.155 -7.355 1 98.31 39 TYR B C 1
ATOM 1299 O O . TYR B 1 39 ? 7.809 1.234 -6.629 1 98.31 39 TYR B O 1
ATOM 1307 N N . LYS B 1 40 ? 8.734 1.418 -8.617 1 98 40 LYS B N 1
ATOM 1308 C CA . LYS B 1 40 ? 7.496 1.778 -9.297 1 98 40 LYS B CA 1
ATOM 1309 C C . LYS B 1 40 ? 6.664 0.54 -9.617 1 98 40 LYS B C 1
ATOM 1311 O O . LYS B 1 40 ? 7.168 -0.424 -10.195 1 98 40 LYS B O 1
ATOM 1316 N N . ILE B 1 41 ? 5.449 0.556 -9.188 1 98.25 41 ILE B N 1
ATOM 1317 C CA . ILE B 1 41 ? 4.535 -0.535 -9.516 1 98.25 41 ILE B CA 1
ATOM 1318 C C . ILE B 1 41 ? 3.791 -0.221 -10.812 1 98.25 41 ILE B C 1
ATOM 1320 O O . ILE B 1 41 ? 3.711 -1.062 -11.703 1 98.25 41 ILE B O 1
ATOM 1324 N N . ASN B 1 42 ? 3.248 0.996 -10.852 1 97.31 42 ASN B N 1
ATOM 1325 C CA . ASN B 1 42 ? 2.578 1.578 -12.008 1 97.31 42 ASN B CA 1
ATOM 1326 C C . ASN B 1 42 ? 2.57 3.102 -11.945 1 97.31 42 ASN B C 1
ATOM 1328 O O . ASN B 1 42 ? 3.307 3.699 -11.156 1 97.31 42 ASN B O 1
ATOM 1332 N N . GLN B 1 43 ? 1.834 3.779 -12.773 1 93.62 43 GLN B N 1
ATOM 1333 C CA . GLN B 1 43 ? 1.897 5.234 -12.875 1 93.62 43 GLN B CA 1
ATOM 1334 C C . GLN B 1 43 ? 1.402 5.895 -11.586 1 93.62 43 GLN B C 1
ATOM 1336 O O . GLN B 1 43 ? 1.844 6.992 -11.234 1 93.62 43 GLN B O 1
ATOM 1341 N N . GLY B 1 44 ? 0.695 5.227 -10.789 1 95.94 44 GLY B N 1
ATOM 1342 C CA . GLY B 1 44 ? 0.082 5.867 -9.641 1 95.94 44 GLY B CA 1
ATOM 1343 C C . GLY B 1 44 ? 0.514 5.262 -8.32 1 95.94 44 GLY B C 1
ATOM 1344 O O . GLY B 1 44 ? 0.071 5.695 -7.254 1 95.94 44 GLY B O 1
ATOM 1345 N N . SER B 1 45 ? 1.429 4.309 -8.367 1 98.06 45 SER B N 1
ATOM 1346 C CA . SER B 1 45 ? 1.754 3.652 -7.102 1 98.06 45 SER B CA 1
ATOM 1347 C C . SER B 1 45 ? 3.191 3.146 -7.098 1 98.06 45 SER B C 1
ATOM 1349 O O . SER B 1 45 ? 3.73 2.777 -8.141 1 98.06 45 SER B O 1
ATOM 1351 N N . SER B 1 46 ? 3.801 3.168 -5.941 1 98.25 46 SER B N 1
ATOM 1352 C CA . SER B 1 46 ? 5.137 2.646 -5.668 1 98.25 46 SER B CA 1
ATOM 1353 C C . SER B 1 46 ? 5.188 1.936 -4.32 1 98.25 46 SER B C 1
ATOM 1355 O O . SER B 1 46 ? 4.246 2.027 -3.527 1 98.25 46 SER B O 1
ATOM 1357 N N . ILE B 1 47 ? 6.254 1.258 -4.188 1 98.38 47 ILE B N 1
ATOM 1358 C CA . ILE B 1 47 ? 6.539 0.613 -2.91 1 98.38 47 ILE B CA 1
ATOM 1359 C C . ILE B 1 47 ? 7.988 0.873 -2.512 1 98.38 47 ILE B C 1
ATOM 1361 O O . ILE B 1 47 ? 8.891 0.82 -3.354 1 98.38 47 ILE B O 1
ATOM 1365 N N . GLY B 1 48 ? 8.18 1.233 -1.309 1 98 48 GLY B N 1
ATOM 1366 C CA . GLY B 1 48 ? 9.508 1.503 -0.772 1 98 48 GLY B CA 1
ATOM 1367 C C . GLY B 1 48 ? 9.883 0.592 0.381 1 98 48 GLY B C 1
ATOM 1368 O O . GLY B 1 48 ? 9.023 0.205 1.178 1 98 48 GLY B O 1
ATOM 1369 N N . PHE B 1 49 ? 11.109 0.295 0.45 1 97.94 49 PHE B N 1
ATOM 1370 C CA . PHE B 1 49 ? 11.656 -0.505 1.54 1 97.94 49 PHE B CA 1
ATOM 1371 C C . PHE B 1 49 ? 12.797 0.23 2.232 1 97.94 49 PHE B C 1
ATOM 1373 O O . PHE B 1 49 ? 13.758 0.655 1.582 1 97.94 49 PHE B O 1
ATOM 1380 N N . CYS B 1 50 ? 12.656 0.353 3.518 1 97.12 50 CYS B N 1
ATOM 1381 C CA . CYS B 1 50 ? 13.594 1.167 4.281 1 97.12 50 CYS B CA 1
ATOM 1382 C C . CYS B 1 50 ? 14.211 0.363 5.418 1 97.12 50 CYS B C 1
ATOM 1384 O O . CYS B 1 50 ? 13.531 -0.429 6.07 1 97.12 50 CYS B O 1
ATOM 1386 N N . THR B 1 51 ? 15.43 0.656 5.75 1 95.94 51 THR B N 1
ATOM 1387 C CA . THR B 1 51 ? 16.125 -0.054 6.812 1 95.94 51 THR B CA 1
ATOM 1388 C C . THR B 1 51 ? 15.867 0.601 8.164 1 95.94 51 THR B C 1
ATOM 1390 O O . THR B 1 51 ? 16.141 0.006 9.211 1 95.94 51 THR B O 1
ATOM 1393 N N . HIS B 1 52 ? 15.328 1.783 8.164 1 93.62 52 HIS B N 1
ATOM 1394 C CA . HIS B 1 52 ? 15.18 2.533 9.406 1 93.62 52 HIS B CA 1
ATOM 1395 C C . HIS B 1 52 ? 13.758 2.43 9.938 1 93.62 52 HIS B C 1
ATOM 1397 O O . HIS B 1 52 ? 13.391 3.143 10.875 1 93.62 52 HIS B O 1
ATOM 1403 N N . ILE B 1 53 ? 12.914 1.665 9.375 1 91.56 53 ILE B N 1
ATOM 1404 C CA . ILE B 1 53 ? 11.602 1.397 9.969 1 91.56 53 ILE B CA 1
ATOM 1405 C C . ILE B 1 53 ? 11.453 -0.1 10.227 1 91.56 53 ILE B C 1
ATOM 1407 O O . ILE B 1 53 ? 12.117 -0.918 9.586 1 91.56 53 ILE B O 1
ATOM 1411 N N . ASN B 1 54 ? 10.562 -0.486 11.125 1 91 54 ASN B N 1
ATOM 1412 C CA . ASN B 1 54 ? 10.43 -1.869 11.57 1 91 54 ASN B CA 1
ATOM 1413 C C . ASN B 1 54 ? 9.703 -2.721 10.531 1 91 54 ASN B C 1
ATOM 1415 O O . ASN B 1 54 ? 8.797 -2.236 9.844 1 91 54 ASN B O 1
ATOM 1419 N N . LYS B 1 55 ? 10.188 -3.924 10.484 1 90.88 55 LYS B N 1
ATOM 1420 C CA . LYS B 1 55 ? 9.453 -4.922 9.711 1 90.88 55 LYS B CA 1
ATOM 1421 C C . LYS B 1 55 ? 8.258 -5.453 10.508 1 90.88 55 LYS B C 1
ATOM 1423 O O . LYS B 1 55 ? 8.43 -6.055 11.57 1 90.88 55 LYS B O 1
ATOM 1428 N N . THR B 1 56 ? 7.102 -5.156 10.078 1 87.88 56 THR B N 1
ATOM 1429 C CA . THR B 1 56 ? 5.875 -5.594 10.734 1 87.88 56 THR B CA 1
ATOM 1430 C C . THR B 1 56 ? 5.129 -6.609 9.867 1 87.88 56 THR B C 1
ATOM 1432 O O . THR B 1 56 ? 4.484 -6.238 8.891 1 87.88 56 THR B O 1
ATOM 1435 N N . ILE B 1 57 ? 5.16 -7.836 10.289 1 85.38 57 ILE B N 1
ATOM 1436 C CA . ILE B 1 57 ? 4.602 -8.914 9.477 1 85.38 57 ILE B CA 1
ATOM 1437 C C . ILE B 1 57 ? 3.689 -9.789 10.336 1 85.38 57 ILE B C 1
ATOM 1439 O O . ILE B 1 57 ? 3.988 -10.047 11.5 1 85.38 57 ILE B O 1
ATOM 1443 N N . ASP B 1 58 ? 2.662 -10.047 9.766 1 81.88 58 ASP B N 1
ATOM 1444 C CA . ASP B 1 58 ? 1.758 -11.062 10.297 1 81.88 58 ASP B CA 1
ATOM 1445 C C . ASP B 1 58 ? 1.345 -12.047 9.203 1 81.88 58 ASP B C 1
ATOM 1447 O O . ASP B 1 58 ? 1.652 -11.852 8.031 1 81.88 58 ASP B O 1
ATOM 1451 N N . LYS B 1 59 ? 0.751 -13.117 9.586 1 71.19 59 LYS B N 1
ATOM 1452 C CA . LYS B 1 59 ? 0.473 -14.203 8.641 1 71.19 59 LYS B CA 1
ATOM 1453 C C . LYS B 1 59 ? -0.293 -13.688 7.426 1 71.19 59 LYS B C 1
ATOM 1455 O O . LYS B 1 59 ? 0.024 -14.047 6.293 1 71.19 59 LYS B O 1
ATOM 1460 N N . LYS B 1 60 ? -1.295 -13.047 7.609 1 70 60 LYS B N 1
ATOM 1461 C CA . LYS B 1 60 ? -2.053 -12.633 6.43 1 70 60 LYS B CA 1
ATOM 1462 C C . LYS B 1 60 ? -2.406 -11.148 6.488 1 70 60 LYS B C 1
ATOM 1464 O O . LYS B 1 60 ? -3.512 -10.758 6.117 1 70 60 LYS B O 1
ATOM 1469 N N . SER B 1 61 ? -1.585 -10.344 6.934 1 78.62 61 SER B N 1
ATOM 1470 C CA . SER B 1 61 ? -1.807 -8.898 6.969 1 78.62 61 SER B CA 1
ATOM 1471 C C . SER B 1 61 ? -0.491 -8.141 7.113 1 78.62 61 SER B C 1
ATOM 1473 O O . SER B 1 61 ? 0.376 -8.531 7.895 1 78.62 61 SER B O 1
ATOM 1475 N N . SER B 1 62 ? -0.417 -7.258 6.316 1 92.56 62 SER B N 1
ATOM 1476 C CA . SER B 1 62 ? -1.101 -6.676 5.168 1 92.56 62 SER B CA 1
ATOM 1477 C C . SER B 1 62 ? -0.885 -7.516 3.914 1 92.56 62 SER B C 1
ATOM 1479 O O . SER B 1 62 ? 0.1 -8.25 3.812 1 92.56 62 SER B O 1
ATOM 1481 N N . ILE B 1 63 ? -1.816 -7.406 2.982 1 96.75 63 ILE B N 1
ATOM 1482 C CA . ILE B 1 63 ? -1.688 -8.117 1.714 1 96.75 63 ILE B CA 1
ATOM 1483 C C . ILE B 1 63 ? -1.397 -7.121 0.592 1 96.75 63 ILE B C 1
ATOM 1485 O O . ILE B 1 63 ? -2.211 -6.238 0.311 1 96.75 63 ILE B O 1
ATOM 1489 N N . LEU B 1 64 ? -0.22 -7.258 -0.039 1 97.88 64 LEU B N 1
ATOM 1490 C CA . LEU B 1 64 ? 0.176 -6.48 -1.208 1 97.88 64 LEU B CA 1
ATOM 1491 C C . LEU B 1 64 ? -0.352 -7.117 -2.49 1 97.88 64 LEU B C 1
ATOM 1493 O O . LEU B 1 64 ? 0.225 -8.086 -2.99 1 97.88 64 LEU B O 1
ATOM 1497 N N . THR B 1 65 ? -1.358 -6.539 -3.053 1 98.38 65 THR B N 1
ATOM 1498 C CA . THR B 1 65 ? -2.031 -7.191 -4.168 1 98.38 65 THR B CA 1
ATOM 1499 C C . THR B 1 65 ? -1.698 -6.496 -5.484 1 98.38 65 THR B C 1
ATOM 1501 O O . THR B 1 65 ? -1.897 -5.289 -5.625 1 98.38 65 THR B O 1
ATOM 1504 N N . LEU B 1 66 ? -1.213 -7.242 -6.379 1 98.69 66 LEU B N 1
ATOM 1505 C CA . LEU B 1 66 ? -0.903 -6.789 -7.73 1 98.69 66 LEU B CA 1
ATOM 1506 C C . LEU B 1 66 ? -1.918 -7.332 -8.734 1 98.69 66 LEU B C 1
ATOM 1508 O O . LEU B 1 66 ? -2.059 -8.547 -8.883 1 98.69 66 LEU B O 1
ATOM 1512 N N . ILE B 1 67 ? -2.572 -6.469 -9.375 1 98.31 67 ILE B N 1
ATOM 1513 C CA . ILE B 1 67 ? -3.547 -6.871 -10.383 1 98.31 67 ILE B CA 1
ATOM 1514 C C . ILE B 1 67 ? -2.859 -7.004 -11.742 1 98.31 67 ILE B C 1
ATOM 1516 O O . ILE B 1 67 ? -2.189 -6.074 -12.195 1 98.31 67 ILE B O 1
ATOM 1520 N N . VAL B 1 68 ? -3.123 -8.133 -12.359 1 98.25 68 VAL B N 1
ATOM 1521 C CA . VAL B 1 68 ? -2.492 -8.406 -13.648 1 98.25 68 VAL B CA 1
ATOM 1522 C C . VAL B 1 68 ? -3.535 -8.914 -14.641 1 98.25 68 VAL B C 1
ATOM 1524 O O . VAL B 1 68 ? -4.633 -9.312 -14.25 1 98.25 68 VAL B O 1
ATOM 1527 N N . ASN B 1 69 ? -3.191 -8.859 -15.914 1 97.12 69 ASN B N 1
ATOM 1528 C CA . ASN B 1 69 ? -4.078 -9.391 -16.953 1 97.12 69 ASN B CA 1
ATOM 1529 C C . ASN B 1 69 ? -4.031 -10.914 -17 1 97.12 69 ASN B C 1
ATOM 1531 O O . ASN B 1 69 ? -5.043 -11.555 -17.297 1 97.12 69 ASN B O 1
ATOM 1535 N N . ASP B 1 70 ? -2.85 -11.5 -16.75 1 98 70 ASP B N 1
ATOM 1536 C CA . ASP B 1 70 ? -2.646 -12.938 -16.891 1 98 70 ASP B CA 1
ATOM 1537 C C . ASP B 1 70 ? -1.977 -13.523 -15.656 1 98 70 ASP B C 1
ATOM 1539 O O . ASP B 1 70 ? -0.748 -13.586 -15.578 1 98 70 ASP B O 1
ATOM 1543 N N . VAL B 1 71 ? -2.77 -14.055 -14.789 1 98.5 71 VAL B N 1
ATOM 1544 C CA . VAL B 1 71 ? -2.318 -14.578 -13.5 1 98.5 71 VAL B CA 1
ATOM 1545 C C . VAL B 1 71 ? -1.435 -15.805 -13.727 1 98.5 71 VAL B C 1
ATOM 1547 O O . VAL B 1 71 ? -0.386 -15.945 -13.094 1 98.5 71 VAL B O 1
ATOM 1550 N N . ASP B 1 72 ? -1.824 -16.656 -14.641 1 98.5 72 ASP B N 1
ATOM 1551 C CA . ASP B 1 72 ? -1.081 -17.891 -14.898 1 98.5 72 ASP B CA 1
ATOM 1552 C C . ASP B 1 72 ? 0.314 -17.594 -15.438 1 98.5 72 ASP B C 1
ATOM 1554 O O . ASP B 1 72 ? 1.289 -18.234 -15.055 1 98.5 72 ASP B O 1
ATOM 1558 N N . LYS B 1 73 ? 0.379 -16.672 -16.297 1 97.94 73 LYS B N 1
ATOM 1559 C CA . LYS B 1 73 ? 1.679 -16.281 -16.844 1 97.94 73 LYS B CA 1
ATOM 1560 C C . LYS B 1 73 ? 2.602 -15.766 -15.734 1 97.94 73 LYS B C 1
ATOM 1562 O O . LYS B 1 73 ? 3.791 -16.094 -15.711 1 97.94 73 LYS B O 1
ATOM 1567 N N . MET B 1 74 ? 2.066 -14.977 -14.875 1 97.69 74 MET B N 1
ATOM 1568 C CA . MET B 1 74 ? 2.863 -14.461 -13.758 1 97.69 74 MET B CA 1
ATOM 1569 C C . MET B 1 74 ? 3.305 -15.594 -12.836 1 97.69 74 MET B C 1
ATOM 1571 O O . MET B 1 74 ? 4.441 -15.602 -12.367 1 97.69 74 MET B O 1
ATOM 1575 N N . TYR B 1 75 ? 2.404 -16.453 -12.586 1 98.12 75 TYR B N 1
ATOM 1576 C CA . TYR B 1 75 ? 2.711 -17.609 -11.75 1 98.12 75 TYR B CA 1
ATOM 1577 C C . TYR B 1 75 ? 3.898 -18.391 -12.312 1 98.12 75 TYR B C 1
ATOM 1579 O O . TYR B 1 75 ? 4.852 -18.688 -11.586 1 98.12 75 TYR B O 1
ATOM 1587 N N . GLU B 1 76 ? 3.842 -18.688 -13.57 1 97.88 76 GLU B N 1
ATOM 1588 C CA . GLU B 1 76 ? 4.906 -19.453 -14.211 1 97.88 76 GLU B CA 1
ATOM 1589 C C . GLU B 1 76 ? 6.223 -18.672 -14.195 1 97.88 76 GLU B C 1
ATOM 1591 O O . GLU B 1 76 ? 7.285 -19.25 -13.953 1 97.88 76 GLU B O 1
ATOM 1596 N N . SER B 1 77 ? 6.133 -17.422 -14.477 1 97.19 77 SER B N 1
ATOM 1597 C CA . SER B 1 77 ? 7.32 -16.578 -14.492 1 97.19 77 SER B CA 1
ATOM 1598 C C . SER B 1 77 ? 8.016 -16.578 -13.133 1 97.19 77 SER B C 1
ATOM 1600 O O . SER B 1 77 ? 9.234 -16.734 -13.062 1 97.19 77 SER B O 1
ATOM 1602 N N . ILE B 1 78 ? 7.289 -16.391 -12.086 1 97.56 78 ILE B N 1
ATOM 1603 C CA . ILE B 1 78 ? 7.832 -16.328 -10.734 1 97.56 78 ILE B CA 1
ATOM 1604 C C . ILE B 1 78 ? 8.367 -17.688 -10.312 1 97.56 78 ILE B C 1
ATOM 1606 O O . ILE B 1 78 ? 9.461 -17.781 -9.75 1 97.56 78 ILE B O 1
ATOM 1610 N N . LYS B 1 79 ? 7.633 -18.719 -10.586 1 96.56 79 LYS B N 1
ATOM 1611 C CA . LYS B 1 79 ? 8.062 -20.078 -10.266 1 96.56 79 LYS B CA 1
ATOM 1612 C C . LYS B 1 79 ? 9.383 -20.406 -10.961 1 96.56 79 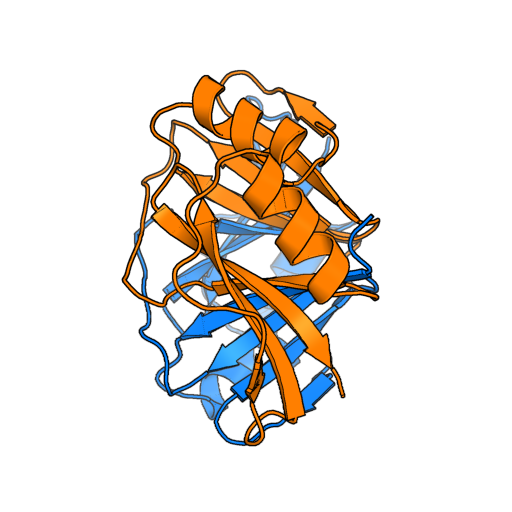LYS B C 1
ATOM 1614 O O . LYS B 1 79 ? 10.266 -21.016 -10.352 1 96.56 79 LYS B O 1
ATOM 1619 N N . ASN B 1 80 ? 9.508 -20.047 -12.141 1 96.88 80 ASN B N 1
ATOM 1620 C CA . ASN B 1 80 ? 10.695 -20.344 -12.93 1 96.88 80 ASN B CA 1
ATOM 1621 C C . ASN B 1 80 ? 11.922 -19.625 -12.383 1 96.88 80 ASN B C 1
ATOM 1623 O O . ASN B 1 80 ? 13.055 -20 -12.68 1 96.88 80 ASN B O 1
ATOM 1627 N N . LYS B 1 81 ? 11.656 -18.625 -11.648 1 96.75 81 LYS B N 1
ATOM 1628 C CA . LYS B 1 81 ? 12.758 -17.875 -11.062 1 96.75 81 LYS B CA 1
ATOM 1629 C C . LYS B 1 81 ? 13.148 -18.438 -9.695 1 96.75 81 LYS B C 1
ATOM 1631 O O . LYS B 1 81 ? 13.945 -17.828 -8.977 1 96.75 81 LYS B O 1
ATOM 1636 N N . GLY B 1 82 ? 12.492 -19.469 -9.305 1 95.06 82 GLY B N 1
ATOM 1637 C CA . GLY B 1 82 ? 12.938 -20.219 -8.141 1 95.06 82 GLY B CA 1
ATOM 1638 C C . GLY B 1 82 ? 12.195 -19.859 -6.871 1 95.06 82 GLY B C 1
ATOM 1639 O O . GLY B 1 82 ? 12.594 -20.266 -5.777 1 95.06 82 GLY B O 1
ATOM 1640 N N . ILE B 1 83 ? 11.195 -19.062 -6.992 1 95.75 83 ILE B N 1
ATOM 1641 C CA . ILE B 1 83 ? 10.406 -18.688 -5.82 1 95.75 83 ILE B CA 1
ATOM 1642 C C . ILE B 1 83 ? 9.438 -19.828 -5.473 1 95.75 83 ILE B C 1
ATOM 1644 O O . ILE B 1 83 ? 8.758 -20.359 -6.348 1 95.75 83 ILE B O 1
ATOM 1648 N N . ASN B 1 84 ? 9.398 -20.125 -4.203 1 92.69 84 ASN B N 1
ATOM 1649 C CA . ASN B 1 84 ? 8.461 -21.141 -3.738 1 92.69 84 ASN B CA 1
ATOM 1650 C C . ASN B 1 84 ? 7.059 -20.578 -3.57 1 92.69 84 ASN B C 1
ATOM 1652 O O . ASN B 1 84 ? 6.852 -19.625 -2.807 1 92.69 84 ASN B O 1
ATOM 1656 N N . ILE B 1 85 ? 6.148 -21.141 -4.27 1 95.62 85 ILE B N 1
ATOM 1657 C CA . ILE B 1 85 ? 4.742 -20.75 -4.176 1 95.62 85 ILE B CA 1
ATOM 1658 C C . ILE B 1 85 ? 3.92 -21.938 -3.678 1 95.62 85 ILE B C 1
ATOM 1660 O O . ILE B 1 85 ? 3.943 -23.016 -4.277 1 95.62 85 ILE B O 1
ATOM 1664 N N . GLU B 1 86 ? 3.258 -21.703 -2.637 1 90.62 86 GLU B N 1
ATOM 1665 C CA . GLU B 1 86 ? 2.568 -22.781 -1.95 1 90.62 86 GLU B CA 1
ATOM 1666 C C . GLU B 1 86 ? 1.385 -23.297 -2.77 1 90.62 86 GLU B C 1
ATOM 1668 O O . GLU B 1 86 ? 1.21 -24.5 -2.936 1 90.62 86 GLU B O 1
ATOM 1673 N N . ASP B 1 87 ? 0.598 -22.391 -3.238 1 94.12 87 ASP B N 1
ATOM 1674 C CA . ASP B 1 87 ? -0.626 -22.781 -3.932 1 94.12 87 ASP B CA 1
ATOM 1675 C C . ASP B 1 87 ? -0.604 -22.312 -5.387 1 94.12 87 ASP B C 1
ATOM 1677 O O . ASP B 1 87 ? -0.114 -21.234 -5.691 1 94.12 87 ASP B O 1
ATOM 1681 N N . LYS B 1 88 ? -1.191 -23.141 -6.238 1 97.31 88 LYS B N 1
ATOM 1682 C CA . LYS B 1 88 ? -1.423 -22.75 -7.621 1 97.31 88 LYS B CA 1
ATOM 1683 C C . LYS B 1 88 ? -2.525 -21.703 -7.715 1 97.31 88 LYS B C 1
ATOM 1685 O O . LYS B 1 88 ? -3.332 -21.547 -6.793 1 97.31 88 LYS B O 1
ATOM 1690 N N . PRO B 1 89 ? -2.486 -20.969 -8.883 1 98.56 89 PRO B N 1
ATOM 1691 C CA . PRO B 1 89 ? -3.6 -20.047 -9.078 1 98.56 89 PRO B CA 1
ATOM 1692 C C . PRO B 1 89 ? -4.965 -20.719 -8.984 1 98.56 89 PRO B C 1
ATOM 1694 O O . PRO B 1 89 ? -5.121 -21.859 -9.438 1 98.56 89 PRO B O 1
ATOM 1697 N N . LYS B 1 90 ? -5.891 -20.016 -8.375 1 98.5 90 LYS B N 1
ATOM 1698 C CA . LYS B 1 90 ? -7.223 -20.594 -8.211 1 98.5 90 LYS B CA 1
ATOM 1699 C C . LYS B 1 90 ? -8.281 -19.5 -8.141 1 98.5 90 LYS B C 1
ATOM 1701 O O . LYS B 1 90 ? -7.969 -18.344 -7.875 1 98.5 90 LYS B O 1
ATOM 1706 N N . LYS B 1 91 ? -9.461 -19.953 -8.375 1 97.81 91 LYS B N 1
ATOM 1707 C CA . LYS B 1 91 ? -10.602 -19.047 -8.281 1 97.81 91 LYS B CA 1
ATOM 1708 C C . LYS B 1 91 ? -11.062 -18.891 -6.832 1 97.81 91 LYS B C 1
ATOM 1710 O O . LYS B 1 91 ? -11.094 -19.875 -6.078 1 97.81 91 LYS B O 1
ATOM 1715 N N . ASN B 1 92 ? -11.305 -17.719 -6.41 1 95.94 92 ASN B N 1
ATOM 1716 C CA . ASN B 1 92 ? -12.023 -17.422 -5.18 1 95.94 92 ASN B CA 1
ATOM 1717 C C . ASN B 1 92 ? -13.438 -16.906 -5.473 1 95.94 92 ASN B C 1
ATOM 1719 O O . ASN B 1 92 ? -13.609 -15.766 -5.902 1 95.94 92 ASN B O 1
ATOM 1723 N N . GLU B 1 93 ? -14.406 -17.688 -5.258 1 93.94 93 GLU B N 1
ATOM 1724 C CA . GLU B 1 93 ? -15.789 -17.391 -5.625 1 93.94 93 GLU B CA 1
ATOM 1725 C C . GLU B 1 93 ? -16.359 -16.266 -4.754 1 93.94 93 GLU B C 1
ATOM 1727 O O . GLU B 1 93 ? -17.203 -15.492 -5.203 1 93.94 93 GLU B O 1
ATOM 1732 N N . LYS B 1 94 ? -15.969 -16.219 -3.586 1 91.12 94 LYS B N 1
ATOM 1733 C CA . LYS B 1 94 ? -16.5 -15.227 -2.65 1 91.12 94 LYS B CA 1
ATOM 1734 C C . LYS B 1 94 ? -16.234 -13.812 -3.146 1 91.12 94 LYS B C 1
ATOM 1736 O O . LYS B 1 94 ? -17.094 -12.938 -3.031 1 91.12 94 LYS B O 1
ATOM 1741 N N . PHE B 1 95 ? -15.062 -13.688 -3.754 1 92.62 95 PHE B N 1
ATOM 1742 C CA . PHE B 1 95 ? -14.672 -12.344 -4.18 1 92.62 95 PHE B CA 1
ATOM 1743 C C . PHE B 1 95 ? -14.641 -12.25 -5.703 1 92.62 95 PHE B C 1
ATOM 1745 O O . PHE B 1 95 ? -14.367 -11.188 -6.254 1 92.62 95 PHE B O 1
ATOM 1752 N N . ASN B 1 96 ? -14.922 -13.352 -6.332 1 94.62 96 ASN B N 1
ATOM 1753 C CA . ASN B 1 96 ? -14.938 -13.453 -7.789 1 94.62 96 ASN B CA 1
ATOM 1754 C C . ASN B 1 96 ? -13.609 -13.016 -8.398 1 94.62 96 ASN B C 1
ATOM 1756 O O . ASN B 1 96 ? -13.57 -12.141 -9.258 1 94.62 96 ASN B O 1
ATOM 1760 N N . ILE B 1 97 ? -12.57 -13.641 -7.918 1 96.5 97 ILE B N 1
ATOM 1761 C CA . ILE B 1 97 ? -11.219 -13.344 -8.383 1 96.5 97 ILE B CA 1
ATOM 1762 C C . ILE B 1 97 ? -10.484 -14.641 -8.711 1 96.5 97 ILE B C 1
ATOM 1764 O O . ILE B 1 97 ? -10.906 -15.719 -8.297 1 96.5 97 ILE B O 1
ATOM 1768 N N . TYR B 1 98 ? -9.477 -14.539 -9.516 1 98.5 98 TYR B N 1
ATOM 1769 C CA . TYR B 1 98 ? -8.477 -15.562 -9.797 1 98.5 98 TYR B CA 1
ATOM 1770 C C . TYR B 1 98 ? -7.094 -15.109 -9.344 1 98.5 98 TYR B C 1
ATOM 1772 O O . TYR B 1 98 ? -6.645 -14.016 -9.703 1 98.5 98 TYR B O 1
ATOM 1780 N N . HIS B 1 99 ? -6.52 -15.945 -8.477 1 98.44 99 HIS B N 1
ATOM 1781 C CA . HIS B 1 99 ? -5.371 -15.375 -7.785 1 98.44 99 HIS B CA 1
ATOM 1782 C C . HIS B 1 99 ? -4.461 -16.469 -7.23 1 98.44 99 HIS B C 1
ATOM 1784 O O . HIS B 1 99 ? -4.809 -17.641 -7.266 1 98.44 99 HIS B O 1
ATOM 1790 N N . PHE B 1 100 ? -3.332 -16.062 -6.719 1 98.12 100 PHE B N 1
ATOM 1791 C CA . PHE B 1 100 ? -2.465 -16.859 -5.852 1 98.12 100 PHE B CA 1
ATOM 1792 C C . PHE B 1 100 ? -1.68 -15.953 -4.906 1 98.12 100 PHE B C 1
ATOM 1794 O O . PHE B 1 100 ? -1.576 -14.742 -5.133 1 98.12 100 PHE B O 1
ATOM 1801 N N . PHE B 1 101 ? -1.145 -16.562 -3.861 1 97.25 101 PHE B N 1
ATOM 1802 C CA . PHE B 1 101 ? -0.343 -15.844 -2.875 1 97.25 101 PHE B CA 1
ATOM 1803 C C . PHE B 1 101 ? 1.113 -16.281 -2.934 1 97.25 101 PHE B C 1
ATOM 1805 O O . PHE B 1 101 ? 1.406 -17.406 -3.34 1 97.25 101 PHE B O 1
ATOM 1812 N N . LEU B 1 102 ? 1.971 -15.422 -2.523 1 96.62 102 LEU B N 1
ATOM 1813 C CA . LEU B 1 102 ? 3.367 -15.734 -2.246 1 96.62 102 LEU B CA 1
ATOM 1814 C C . LEU B 1 102 ? 3.93 -14.82 -1.168 1 96.62 102 LEU B C 1
ATOM 1816 O O . LEU B 1 102 ? 3.283 -13.844 -0.779 1 96.62 102 LEU B O 1
ATOM 1820 N N . LYS B 1 103 ? 5.105 -15.188 -0.703 1 95.94 103 LYS B N 1
ATOM 1821 C CA . LYS B 1 103 ? 5.836 -14.336 0.235 1 95.94 103 LYS B CA 1
ATOM 1822 C C . LYS B 1 103 ? 7.062 -13.719 -0.426 1 95.94 103 LYS B C 1
ATOM 1824 O O . LYS B 1 103 ? 7.75 -14.375 -1.21 1 95.94 103 LYS B O 1
ATOM 1829 N N . ASP B 1 104 ? 7.301 -12.438 -0.128 1 96.06 104 ASP B N 1
ATOM 1830 C CA . ASP B 1 104 ? 8.562 -11.875 -0.591 1 96.06 104 ASP B CA 1
ATOM 1831 C C . ASP B 1 104 ? 9.711 -12.273 0.334 1 96.06 104 ASP B C 1
ATOM 1833 O O . ASP B 1 104 ? 9.531 -13.07 1.256 1 96.06 104 ASP B O 1
ATOM 1837 N N . ASN B 1 105 ? 10.852 -11.758 0.122 1 95.25 105 ASN B N 1
ATOM 1838 C CA . ASN B 1 105 ? 12.047 -12.109 0.886 1 95.25 105 ASN B CA 1
ATOM 1839 C C . ASN B 1 105 ? 11.93 -11.672 2.342 1 95.25 105 ASN B C 1
ATOM 1841 O O . ASN B 1 105 ? 12.633 -12.188 3.211 1 95.25 105 ASN B O 1
ATOM 1845 N N . ASN B 1 106 ? 11.102 -10.68 2.617 1 95.62 106 ASN B N 1
ATOM 1846 C CA . ASN B 1 106 ? 10.938 -10.117 3.955 1 95.62 106 ASN B CA 1
ATOM 1847 C C . ASN B 1 106 ? 9.844 -10.844 4.738 1 95.62 106 ASN B C 1
ATOM 1849 O O . ASN B 1 106 ? 9.75 -10.703 5.957 1 95.62 106 ASN B O 1
ATOM 1853 N N . GLY B 1 107 ? 9.031 -11.57 4.051 1 94.69 107 GLY B N 1
ATOM 1854 C CA . GLY B 1 107 ? 7.914 -12.25 4.695 1 94.69 107 GLY B CA 1
ATOM 1855 C C . GLY B 1 107 ? 6.578 -11.578 4.438 1 94.69 107 GLY B C 1
ATOM 1856 O O . GLY B 1 107 ? 5.539 -12.047 4.91 1 94.69 107 GLY B O 1
ATOM 1857 N N . TYR B 1 108 ? 6.574 -10.523 3.713 1 95.38 108 TYR B N 1
ATOM 1858 C CA . TYR B 1 108 ? 5.32 -9.867 3.367 1 95.38 108 TYR B CA 1
ATOM 1859 C C . TYR B 1 108 ? 4.492 -10.727 2.422 1 95.38 108 TYR B C 1
ATOM 1861 O O . TYR B 1 108 ? 5.043 -11.414 1.556 1 95.38 108 TYR B O 1
ATOM 1869 N N . THR B 1 109 ? 3.188 -10.648 2.59 1 96.06 109 THR B N 1
ATOM 1870 C CA . THR B 1 109 ? 2.283 -11.406 1.732 1 96.06 109 THR B CA 1
ATOM 1871 C C . THR B 1 109 ? 1.972 -10.633 0.455 1 96.06 109 THR B C 1
ATOM 1873 O O . THR B 1 109 ? 1.506 -9.492 0.512 1 96.06 109 THR B O 1
ATOM 1876 N N . ILE B 1 110 ? 2.205 -11.227 -0.649 1 97.38 110 ILE B N 1
ATOM 1877 C CA . ILE B 1 110 ? 1.845 -10.688 -1.954 1 97.38 110 ILE B CA 1
ATOM 1878 C C . ILE B 1 110 ? 0.736 -11.531 -2.576 1 97.38 110 ILE B C 1
ATOM 1880 O O . ILE B 1 110 ? 0.772 -12.758 -2.508 1 97.38 110 ILE B O 1
ATOM 1884 N N . GLU B 1 111 ? -0.147 -10.875 -3.123 1 98.12 111 GLU B N 1
ATOM 1885 C CA . GLU B 1 111 ? -1.188 -11.531 -3.91 1 98.12 111 GLU B CA 1
ATOM 1886 C C . GLU B 1 111 ? -1.147 -11.07 -5.367 1 98.12 111 GLU B C 1
ATOM 1888 O O . GLU B 1 111 ? -1.075 -9.875 -5.645 1 98.12 111 GLU B O 1
ATOM 1893 N N . VAL B 1 112 ? -1.08 -11.953 -6.262 1 98.44 112 VAL B N 1
ATOM 1894 C CA . VAL B 1 112 ? -1.276 -11.695 -7.684 1 98.44 112 VAL B CA 1
ATOM 1895 C C . VAL B 1 112 ? -2.689 -12.094 -8.094 1 98.44 112 VAL B C 1
ATOM 1897 O O . VAL B 1 112 ? -3.105 -13.234 -7.867 1 98.44 112 VAL B O 1
ATOM 1900 N N . GLN B 1 113 ? -3.314 -11.133 -8.695 1 98.25 113 GLN B N 1
ATOM 1901 C CA . GLN B 1 113 ? -4.75 -11.344 -8.828 1 98.25 113 GLN B CA 1
ATOM 1902 C C . GLN B 1 113 ? -5.285 -10.703 -10.102 1 98.25 113 GLN B C 1
ATOM 1904 O O . GLN B 1 113 ? -4.715 -9.727 -10.602 1 98.25 113 GLN B O 1
ATOM 1909 N N . LYS B 1 114 ? -6.445 -11.258 -10.609 1 97.69 114 LYS B N 1
ATOM 1910 C CA . LYS B 1 114 ? -7.332 -10.555 -11.539 1 97.69 114 LYS B CA 1
ATOM 1911 C C . LYS B 1 114 ? -8.789 -10.688 -11.109 1 97.69 114 LYS B C 1
ATOM 1913 O O . LYS B 1 114 ? -9.203 -11.727 -10.586 1 97.69 114 LYS B O 1
ATOM 1918 N N . PHE B 1 115 ? -9.547 -9.648 -11.344 1 93.19 115 PHE B N 1
ATOM 1919 C CA . PHE B 1 115 ? -10.992 -9.703 -11.125 1 93.19 115 PHE B CA 1
ATOM 1920 C C . PHE B 1 115 ? -11.68 -10.484 -12.234 1 93.19 115 PHE B C 1
ATOM 1922 O O . PHE B 1 115 ? -11.281 -10.391 -13.398 1 93.19 115 PHE B O 1
ATOM 1929 N N . LEU B 1 116 ? -12.664 -11.242 -11.859 1 93.5 116 LEU B N 1
ATOM 1930 C CA . LEU B 1 116 ? -13.43 -12.016 -12.828 1 93.5 116 LEU B CA 1
ATOM 1931 C C . LEU B 1 116 ? -14.766 -11.344 -13.133 1 93.5 116 LEU B C 1
ATOM 1933 O O . LEU B 1 116 ? -15.312 -10.633 -12.281 1 93.5 116 LEU B O 1
#

Secondary structure (DSSP, 8-state):
--SEEEEEEE-S-HHHHHIIIIIIS-PEEEEE-SSEEEEEEETTEEEEEETTS----BTTBSEEEEE-S-HHHHHHHHHHTT---SS--EEETTTTEEEEEEE-TTS-EEEEEEE-/--SEEEEEEE-S-HHHHHIIIIIIS-PEEEEE-SSEEEEEEETTEEEEEETTS----BTTBSEEEEE-S-HHHHHHHHHHTT---SS--EEETTTTEEEEEEE-TTS-EEEEEEE-

Solvent-accessible surface area (backbone atoms only — not comparable to full-atom values): 12329 Å² total; per-residue (Å²): 131,42,64,31,38,36,41,36,36,31,40,94,46,68,66,62,46,47,49,40,44,38,66,60,69,56,33,48,79,71,45,78,65,88,55,32,39,30,30,40,50,41,93,17,23,32,40,28,41,21,58,87,36,51,69,71,73,44,91,68,14,50,34,46,31,38,29,43,95,52,51,67,60,50,50,52,56,37,44,74,70,68,51,81,57,88,53,73,74,42,75,38,76,92,76,37,30,35,30,36,53,39,60,51,91,83,53,47,35,34,30,42,27,30,82,106,130,43,65,31,39,36,41,36,36,30,38,95,47,70,67,62,45,47,48,43,45,38,67,61,70,57,33,48,77,71,45,80,65,87,55,30,41,29,30,40,50,41,94,17,24,33,41,29,41,21,58,87,36,52,69,69,74,45,92,68,14,49,35,45,31,38,30,40,95,52,51,66,60,51,50,51,55,36,43,74,69,68,50,79,57,88,53,71,74,41,75,39,77,94,76,39,30,37,30,35,53,40,62,50,90,83,52,47,35,33,29,42,28,32,82,106

Nearest PDB structures (foldseek):
  2i7r-assembly1_B  TM=8.251E-01  e=1.240E-07  Streptococcus pneumoniae
  1lqp-assembly1_B  TM=7.168E-01  e=1.880E-06  Pseudomonas aeruginosa
  2p7m-assembly4_A  TM=7.276E-01  e=1.229E-05  Listeria monocytogenes EGD-e
  2p7q-assembly4_D-2  TM=6.805E-01  e=5.651E-06  Listeria monocytogenes EGD-e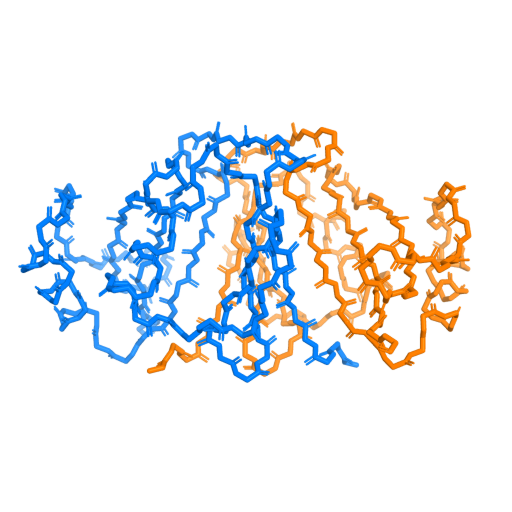
  7w5e-assembly1_B  TM=7.305E-01  e=7.527E-05  Streptomyces chartreusis